Protein 4M5R (pdb70)

Sequence (201 aa):
GPLGSMEDFVRQCCFNPMIVELAEKAMKEYGEDPKIEETNKFAAICTHLEVCFMYSDFHFIDERGESIIVESGDPNALLKHRFEIIEGRDRIMAWTVVNSICNTTGVEKPKFLPDLYDYKENRFIEIGVTRREVHIYYLEKANKIKSEKTHIHIFSFTGEEMMATKADYTLDEESRARIKTRLFFTIRQEMASRSLWDSFRQSER

Radius of gyration: 17.19 Å; Cα contacts (8 Å, |Δi|>4): 288; chains: 1; bounding box: 44×42×41 Å

Solvent-accessible surface area: 10788 Å² total; per-residue (Å²): 97,119,146,33,52,10,42,69,0,0,110,116,40,8,88,106,102,11,4,89,41,0,46,104,38,2,152,57,146,70,63,70,20,130,137,68,40,33,68,0,0,24,44,0,0,39,4,30,1,0,44,35,0,14,62,68,5,13,19,13,106,182,50,103,36,54,84,29,105,73,82,118,43,74,106,134,25,104,122,8,12,52,42,2,35,26,108,76,108,121,94,0,75,75,33,0,54,58,10,8,113,110,64,57,15,116,100,11,135,86,56,5,8,0,1,0,55,97,59,92,35,4,0,13,0,0,19,0,36,74,96,8,83,87,39,33,81,85,30,26,123,114,13,128,24,148,107,14,8,6,0,0,0,4,8,98,33,91,26,61,3,24,187,81,47,57,20,12,55,116,116,1,17,37,52,1,48,88,42,1,117,58,1,70,83,54,0,46,76,50,52,24,14,94,66,0,98,114,36,19,201

Secondary structure (DSSP, 8-state):
-----HHHHHHHHS-HHHHHHHHHHHHHTT--TTTSHHHHHHHHHHHHHHHHHHTTEEE-TTS-EEE--SS---TT-EESEEE-TTS-HHHHHHHHHHHHHHH-PPPPSS--SEEETTTTEEEEEEEESS-HHHHHHHHHHHH--SSSEEEEEETTS-EEEGGG---S-HHHHHHHHHHHHHHHHHHHHTT-HHHHHHH--

Foldseek 3Di:
DAADDLVVLCVVLADVLLLVLLCVVQVLVPHHCNVPVLVSVQSSLQVVLLCLLQPQWWQDPVRHIDGHNDPDDDPRTHRQKDFLPSDRPVVSVVVQVVLCVVVVPHGWPDRAGMAGNNVGATEHEAEALDDAVVVVVVVCVVGVSVRYKYWYAYLQGDIDIPPSCRPDDPVSSVVSNVSSVVSLVVCVVNVNNVVSSVPVD

Structure (mmCIF, N/CA/C/O backbone):
data_4M5R
#
_entry.id   4M5R
#
_cell.length_a   87.246
_cell.length_b   102.978
_cell.length_c   66.226
_cell.angle_alpha   90.00
_cell.angle_beta   90.00
_cell.angle_gamma   90.00
#
_symmetry.space_group_name_H-M   'C 2 2 21'
#
loop_
_entity.id
_entity.type
_entity.pdbx_description
1 polymer 'Polymerase PA'
2 non-polymer 'MANGANESE (II) ION'
3 non-polymer 4-(1H-IMIDAZOL-1-YL)PHENOL
4 non-polymer 'SULFATE ION'
5 non-polymer 1,2-ETHANEDIOL
6 water water
#
loop_
_atom_site.group_PDB
_atom_site.id
_atom_site.type_symbol
_atom_site.label_atom_id
_atom_site.label_alt_id
_atom_site.label_comp_id
_atom_site.label_asym_id
_atom_site.label_entity_id
_atom_site.label_seq_id
_atom_site.pdbx_PDB_ins_code
_atom_site.Cartn_x
_atom_site.Cartn_y
_atom_site.Cartn_z
_atom_site.occupancy
_atom_site.B_iso_or_equiv
_atom_site.auth_seq_id
_atom_site.auth_comp_id
_atom_site.auth_asym_id
_atom_site.auth_atom_id
_atom_site.pdbx_PDB_model_num
ATOM 1 N N . GLY A 1 33 ? 37.144 36.308 -14.952 1.00 51.67 -4 GLY A N 1
ATOM 2 C CA . GLY A 1 33 ? 37.608 34.989 -15.478 1.00 45.57 -4 GLY A CA 1
ATOM 3 C C . GLY A 1 33 ? 36.893 34.604 -16.757 1.00 37.37 -4 GLY A C 1
ATOM 4 O O . GLY A 1 33 ? 35.999 35.316 -17.205 1.00 40.04 -4 GLY A O 1
ATOM 7 N N . PRO A 1 34 ? 37.279 33.467 -17.351 1.00 27.69 -3 PRO A N 1
ATOM 8 C CA . PRO A 1 34 ? 36.640 32.990 -18.585 1.00 26.86 -3 PRO A CA 1
ATOM 9 C C . PRO A 1 34 ? 35.209 32.579 -18.318 1.00 23.06 -3 PRO A C 1
ATOM 10 O O . PRO A 1 34 ? 34.937 31.995 -17.253 1.00 22.86 -3 PRO A O 1
ATOM 21 N N . LEU A 1 35 ? 34.305 32.872 -19.249 1.00 19.68 -2 LEU A N 1
ATOM 22 C CA . LEU A 1 35 ? 32.935 32.401 -19.130 1.00 18.19 -2 LEU A CA 1
ATOM 23 C C . LEU A 1 35 ? 32.828 30.936 -19.571 1.00 19.15 -2 LEU A C 1
ATOM 24 O O . LEU A 1 35 ? 33.130 30.591 -20.715 1.00 20.60 -2 LEU A O 1
ATOM 40 N N . GLY A 1 36 ? 32.440 30.054 -18.651 1.00 20.53 -1 GLY A N 1
ATOM 41 C CA . GLY A 1 36 ? 32.201 28.667 -19.018 1.00 18.60 -1 GLY A CA 1
ATOM 42 C C . GLY A 1 36 ? 30.836 28.438 -19.645 1.00 19.31 -1 GLY A C 1
ATOM 43 O O . GLY A 1 36 ? 29.998 29.350 -19.729 1.00 18.97 -1 GLY A O 1
ATOM 47 N N . SER A 1 37 ? 30.587 27.218 -20.098 1.00 20.28 0 SER A N 1
ATOM 48 C CA . SER A 1 37 ? 29.238 26.879 -20.538 1.00 18.12 0 SER A CA 1
ATOM 49 C C . SER A 1 37 ? 28.498 26.165 -19.424 1.00 16.85 0 SER A C 1
ATOM 50 O O . SER A 1 37 ? 29.077 25.398 -18.648 1.00 17.03 0 SER A O 1
ATOM 58 N N . MET A 1 38 ? 27.208 26.419 -19.343 1.00 15.28 1 MET A N 1
ATOM 59 C CA . MET A 1 38 ? 26.377 25.729 -18.370 1.00 15.73 1 MET A CA 1
ATOM 60 C C . MET A 1 38 ? 26.311 24.226 -18.647 1.00 15.51 1 MET A C 1
ATOM 61 O O . MET A 1 38 ? 26.273 23.429 -17.723 1.00 16.74 1 MET A O 1
ATOM 75 N N . GLU A 1 39 ? 26.321 23.830 -19.914 1.00 17.42 2 GLU A N 1
ATOM 76 C CA . GLU A 1 39 ? 26.409 22.425 -20.273 1.00 18.33 2 GLU A CA 1
ATOM 77 C C . GLU A 1 39 ? 27.600 21.728 -19.613 1.00 17.49 2 GLU A C 1
ATOM 78 O O . GLU A 1 39 ? 27.440 20.677 -19.015 1.00 18.06 2 GLU A O 1
ATOM 90 N N . ASP A 1 40 ? 28.797 22.308 -19.728 1.00 17.61 3 ASP A N 1
ATOM 91 C CA . ASP A 1 40 ? 29.983 21.755 -19.065 1.00 18.83 3 ASP A CA 1
ATOM 92 C C . ASP A 1 40 ? 29.796 21.687 -17.555 1.00 17.14 3 ASP A C 1
ATOM 93 O O . ASP A 1 40 ? 30.147 20.695 -16.934 1.00 18.97 3 ASP A O 1
ATOM 102 N N . PHE A 1 41 ? 29.257 22.748 -16.974 1.00 17.18 4 PHE A N 1
ATOM 103 C CA . PHE A 1 41 ? 29.028 22.755 -15.538 1.00 18.15 4 PHE A CA 1
ATOM 104 C C . PHE A 1 41 ? 28.131 21.588 -15.112 1.00 18.10 4 PHE A C 1
ATOM 105 O O . PHE A 1 41 ? 28.426 20.866 -14.156 1.00 17.28 4 PHE A O 1
ATOM 122 N N . VAL A 1 42 ? 27.008 21.428 -15.789 1.00 16.23 5 VAL A N 1
ATOM 123 C CA . VAL A 1 42 ? 26.052 20.394 -15.423 1.00 17.06 5 VAL A CA 1
ATOM 124 C C . VAL A 1 42 ? 26.675 19.011 -15.560 1.00 18.77 5 VAL A C 1
ATOM 125 O O . VAL A 1 42 ? 26.546 18.169 -14.672 1.00 18.23 5 VAL A O 1
ATOM 138 N N . ARG A 1 43 ? 27.378 18.765 -16.658 1.00 18.76 6 ARG A N 1
ATOM 139 C CA . ARG A 1 43 ? 27.987 17.455 -16.844 1.00 21.34 6 ARG A CA 1
ATOM 140 C C . ARG A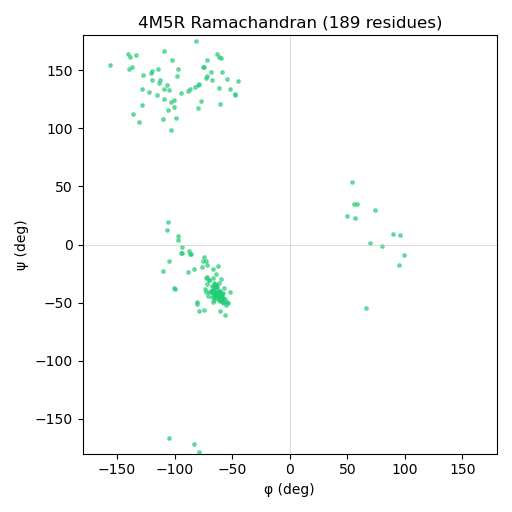 1 43 ? 29.097 17.168 -15.849 1.00 23.98 6 ARG A C 1
ATOM 141 O O . ARG A 1 43 ? 29.347 16.025 -15.506 1.00 24.08 6 ARG A O 1
ATOM 162 N N . GLN A 1 44 ? 29.774 18.205 -15.386 1.00 21.90 7 GLN A N 1
ATOM 163 C CA . GLN A 1 44 ? 30.886 18.007 -14.471 1.00 20.42 7 GLN A CA 1
ATOM 164 C C . GLN A 1 44 ? 30.486 17.969 -12.998 1.00 24.04 7 GLN A C 1
ATOM 165 O O . GLN A 1 44 ? 31.178 17.347 -12.213 1.00 27.86 7 GLN A O 1
ATOM 179 N N A CYS A 1 45 ? 29.402 18.624 -12.599 0.56 22.41 8 CYS A N 1
ATOM 180 N N B CYS A 1 45 ? 29.340 18.562 -12.659 0.44 20.39 8 CYS A N 1
ATOM 181 C CA A CYS A 1 45 ? 29.073 18.642 -11.164 0.56 24.08 8 CYS A CA 1
ATOM 182 C CA B C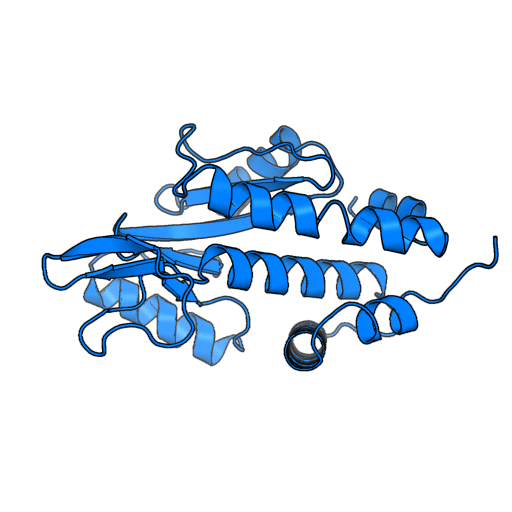YS A 1 45 ? 28.970 18.793 -11.258 0.44 20.73 8 CYS A CA 1
ATOM 183 C C A CYS A 1 45 ? 27.847 17.804 -10.781 0.56 21.84 8 CYS A C 1
ATOM 184 C C B CYS A 1 45 ? 27.797 17.900 -10.802 0.44 20.90 8 CYS A C 1
ATOM 185 O O A CYS A 1 45 ? 27.611 17.600 -9.595 0.56 25.41 8 CYS A O 1
ATOM 186 O O B CYS A 1 45 ? 27.562 17.756 -9.611 0.44 23.15 8 CYS A O 1
ATOM 201 N N . PHE A 1 46 ? 27.100 17.273 -11.745 1.00 19.12 9 PHE A N 1
ATOM 202 C CA . PHE A 1 46 ? 26.014 16.342 -11.428 1.00 18.07 9 PHE A CA 1
ATOM 203 C C . PHE A 1 46 ? 26.269 14.914 -11.922 1.00 19.48 9 PHE A C 1
ATOM 204 O O . PHE A 1 46 ? 26.844 14.702 -12.983 1.00 20.23 9 PHE A O 1
ATOM 221 N N . ASN A 1 47 ? 25.827 13.940 -11.127 1.00 21.83 10 ASN A N 1
ATOM 222 C CA . ASN A 1 47 ? 25.912 12.536 -11.492 1.00 24.93 10 ASN A CA 1
ATOM 223 C C . ASN A 1 47 ? 25.247 12.295 -12.850 1.00 22.39 10 ASN A C 1
ATOM 224 O O . ASN A 1 47 ? 24.240 12.924 -13.159 1.00 21.60 10 ASN A O 1
ATOM 235 N N . PRO A 1 48 ? 25.814 11.409 -13.683 1.00 20.90 11 PRO A N 1
ATOM 236 C CA . PRO A 1 48 ? 25.176 11.222 -14.993 1.00 21.39 11 PRO A CA 1
ATOM 237 C C . PRO A 1 48 ? 23.717 10.743 -14.927 1.00 22.73 11 PRO A C 1
ATOM 238 O O . PRO A 1 48 ? 22.950 11.085 -15.826 1.00 23.17 11 PRO A O 1
ATOM 249 N N . MET A 1 49 ? 23.336 9.990 -13.893 1.00 21.82 12 MET A N 1
ATOM 250 C CA . MET A 1 49 ? 21.946 9.577 -13.719 1.00 21.10 12 MET A CA 1
ATOM 251 C C . MET A 1 49 ? 21.036 10.789 -13.579 1.00 18.65 12 MET A C 1
ATOM 252 O O . MET A 1 49 ? 19.952 10.823 -14.176 1.00 19.44 12 MET A O 1
ATOM 266 N N . ILE A 1 50 ? 21.467 11.759 -12.773 1.00 18.65 13 ILE A N 1
ATOM 267 C CA . ILE A 1 50 ? 20.681 12.965 -12.558 1.00 16.81 13 ILE A CA 1
ATOM 268 C C . ILE A 1 50 ? 20.568 13.757 -13.857 1.00 16.79 13 ILE A C 1
ATOM 269 O O . ILE A 1 50 ? 19.481 14.221 -14.213 1.00 15.70 13 ILE A O 1
ATOM 285 N N . VAL A 1 51 ? 21.676 13.901 -14.571 1.00 18.10 14 VAL A N 1
ATOM 286 C CA . VAL A 1 51 ? 21.669 14.667 -15.819 1.00 16.07 14 VAL A CA 1
ATOM 287 C C . VAL A 1 51 ? 20.720 14.014 -16.822 1.00 18.92 14 VAL A C 1
ATOM 288 O O . VAL A 1 51 ? 19.931 14.706 -17.481 1.00 15.49 14 VAL A O 1
ATOM 301 N N . GLU A 1 52 ? 20.777 12.697 -16.931 1.00 20.78 15 GLU A N 1
ATOM 302 C CA . GLU A 1 52 ? 19.899 11.980 -17.852 1.00 20.26 15 GLU A CA 1
ATOM 303 C C . GLU A 1 52 ? 18.427 12.161 -17.486 1.00 19.91 15 GLU A C 1
ATOM 304 O O . GLU A 1 52 ? 17.595 12.396 -18.367 1.00 19.25 15 GLU A O 1
ATOM 316 N N . LEU A 1 53 ? 18.104 12.085 -16.194 1.00 18.26 16 LEU A N 1
ATOM 317 C CA . LEU A 1 53 ? 16.726 12.297 -15.759 1.00 17.24 16 LEU A CA 1
ATOM 318 C C . LEU A 1 53 ? 16.241 13.716 -16.086 1.00 18.23 16 LEU A C 1
ATOM 319 O O . LEU A 1 53 ? 15.097 13.912 -16.487 1.00 17.61 16 LEU A O 1
ATOM 335 N N . ALA A 1 54 ? 17.094 14.713 -15.878 1.00 16.38 17 ALA A N 1
ATOM 336 C CA . ALA A 1 54 ? 16.729 16.087 -16.191 1.00 14.08 17 ALA A CA 1
ATOM 337 C C . ALA A 1 54 ? 16.494 16.287 -17.691 1.00 16.71 17 ALA A C 1
ATOM 338 O O . ALA A 1 54 ? 15.578 16.992 -18.079 1.00 16.69 17 ALA A O 1
ATOM 345 N N . GLU A 1 55 ? 17.331 15.688 -18.527 1.00 16.68 18 GLU A N 1
ATOM 346 C CA . GLU A 1 55 ? 17.127 15.763 -19.974 1.00 17.04 18 GLU A CA 1
ATOM 347 C C . GLU A 1 55 ? 15.768 15.164 -20.336 1.00 19.67 18 GLU A C 1
ATOM 348 O O . GLU A 1 55 ? 15.027 15.694 -21.159 1.00 18.55 18 GLU A O 1
ATOM 360 N N . LYS A 1 56 ? 15.431 14.050 -19.715 1.00 16.78 19 LYS A N 1
ATOM 361 C CA . LYS A 1 56 ? 14.154 13.407 -19.984 1.00 20.34 19 LYS A CA 1
ATOM 362 C C . LYS A 1 56 ? 12.981 14.270 -19.556 1.00 18.52 19 LYS A C 1
ATOM 363 O O . LYS A 1 56 ? 11.974 14.339 -20.253 1.00 20.41 19 LYS A O 1
ATOM 382 N N . ALA A 1 57 ? 13.100 14.928 -18.402 1.00 17.84 20 ALA A N 1
ATOM 383 C CA . ALA A 1 57 ? 12.053 15.826 -17.938 1.00 18.55 20 ALA A CA 1
ATOM 384 C C . ALA A 1 57 ? 11.813 16.953 -18.935 1.00 18.70 20 ALA A C 1
ATOM 385 O O . ALA A 1 57 ? 10.678 17.298 -19.248 1.00 19.80 20 ALA A O 1
ATOM 392 N N . MET A 1 58 ? 12.889 17.553 -19.405 1.00 17.50 21 MET A N 1
ATOM 393 C CA . MET A 1 58 ? 12.773 18.635 -20.386 1.00 19.58 21 MET A CA 1
ATOM 394 C C . MET A 1 58 ? 12.179 18.146 -21.703 1.00 19.50 21 MET A C 1
ATOM 395 O O . MET A 1 58 ? 11.302 18.804 -22.244 1.00 21.25 21 MET A O 1
ATOM 409 N N . LYS A 1 59 ? 12.623 16.993 -22.193 1.00 20.04 22 LYS A N 1
ATOM 410 C CA . LYS A 1 59 ? 12.057 16.423 -23.415 1.00 23.30 22 LYS A CA 1
ATOM 411 C C . LYS A 1 59 ? 10.553 16.193 -23.275 1.00 22.33 22 LYS A C 1
ATOM 412 O O . LYS A 1 59 ? 9.767 16.476 -24.190 1.00 22.87 22 LYS A O 1
ATOM 431 N N . GLU A 1 60 ? 10.148 15.700 -22.109 1.00 22.52 23 GLU A N 1
ATOM 432 C CA . GLU A 1 60 ? 8.756 15.347 -21.868 1.00 24.34 23 GLU A CA 1
ATOM 433 C C . GLU A 1 60 ? 7.848 16.576 -22.001 1.00 22.62 23 GLU A C 1
ATOM 434 O O . GLU A 1 60 ? 6.711 16.477 -22.480 1.00 27.52 23 GLU A O 1
ATOM 446 N N . TYR A 1 61 ? 8.379 17.739 -21.621 1.00 23.26 24 TYR A N 1
ATOM 447 C CA . TYR A 1 61 ? 7.640 19.003 -21.714 1.00 27.65 24 TYR A CA 1
ATOM 448 C C . TYR A 1 61 ? 8.112 19.905 -22.855 1.00 29.98 24 TYR A C 1
ATOM 449 O O . TYR A 1 61 ? 7.821 21.099 -22.873 1.00 32.49 24 TYR A O 1
ATOM 467 N N . GLY A 1 62 ? 8.807 19.322 -23.824 1.00 27.43 25 GLY A N 1
ATOM 468 C CA . GLY A 1 62 ? 9.081 20.003 -25.083 1.00 27.32 25 GLY A CA 1
ATOM 469 C C . GLY A 1 62 ? 10.126 21.102 -25.022 1.00 28.63 25 GLY A C 1
ATOM 470 O O . GLY A 1 62 ? 10.081 22.064 -25.808 1.00 29.49 25 GLY A O 1
ATOM 474 N N . GLU A 1 63 ? 11.080 20.968 -24.112 1.00 24.47 26 GLU A N 1
ATOM 475 C CA . GLU A 1 63 ? 12.154 21.952 -23.996 1.00 24.16 26 GLU A CA 1
ATOM 476 C C . GLU A 1 63 ? 13.513 21.330 -24.229 1.00 24.19 26 GLU A C 1
ATOM 477 O O . GLU A 1 63 ? 13.715 20.159 -23.955 1.00 25.14 26 GLU A O 1
ATOM 489 N N . ASP A 1 64 ? 14.444 22.121 -24.756 1.00 23.03 27 ASP A N 1
ATOM 490 C CA . ASP A 1 64 ? 15.755 21.593 -25.097 1.00 22.70 27 ASP A CA 1
ATOM 491 C C . ASP A 1 64 ? 16.773 22.005 -24.063 1.00 18.41 27 ASP A C 1
ATOM 492 O O . ASP A 1 64 ? 16.985 23.201 -23.838 1.00 18.30 27 ASP A O 1
ATOM 501 N N . PRO A 1 65 ? 17.437 21.017 -23.452 1.00 19.29 28 PRO A N 1
ATOM 502 C CA . PRO A 1 65 ? 18.440 21.352 -22.439 1.00 17.09 28 PRO A CA 1
ATOM 503 C C . PRO A 1 65 ? 19.610 22.170 -22.977 1.00 16.38 28 PRO A C 1
ATOM 504 O O . PRO A 1 65 ? 20.282 22.787 -22.161 1.00 17.65 28 PRO A O 1
ATOM 515 N N . LYS A 1 66 ? 19.844 22.189 -24.291 1.00 19.37 29 LYS A N 1
ATOM 516 C CA . LYS A 1 66 ? 20.952 22.965 -24.855 1.00 18.23 29 LYS A CA 1
ATOM 517 C C . LYS A 1 66 ? 20.592 24.417 -25.160 1.00 20.23 29 LYS A C 1
ATOM 518 O O . LYS A 1 66 ? 21.467 25.220 -25.471 1.00 22.11 29 LYS A O 1
ATOM 537 N N . ILE A 1 67 ? 19.319 24.749 -25.039 1.00 19.22 30 ILE A N 1
ATOM 538 C CA . ILE A 1 67 ? 18.827 26.111 -25.208 1.00 20.05 30 ILE A CA 1
ATOM 539 C C . ILE A 1 67 ? 18.373 26.710 -23.857 1.00 20.37 30 ILE A C 1
ATOM 540 O O . ILE A 1 67 ? 18.807 27.792 -23.478 1.00 20.92 30 ILE A O 1
ATOM 556 N N A GLU A 1 68 ? 17.528 25.982 -23.134 0.54 19.26 31 GLU A N 1
ATOM 557 N N B GLU A 1 68 ? 17.522 25.997 -23.131 0.46 19.44 31 GLU A N 1
ATOM 558 C CA A GLU A 1 68 ? 17.071 26.410 -21.817 0.54 20.06 31 GLU A CA 1
ATOM 559 C CA B GLU A 1 68 ? 17.076 26.460 -21.825 0.46 20.07 31 GLU A CA 1
ATOM 560 C C A GLU A 1 68 ? 18.027 25.896 -20.754 0.54 16.98 31 GLU A C 1
ATOM 561 C C B GLU A 1 68 ? 18.014 25.915 -20.755 0.46 17.04 31 GLU A C 1
ATOM 562 O O A GLU A 1 68 ? 17.672 25.052 -19.923 0.54 17.18 31 GLU A O 1
ATOM 563 O O B GLU A 1 68 ? 17.636 25.079 -19.928 0.46 17.11 31 GLU A O 1
ATOM 586 N N . THR A 1 69 ? 19.247 26.414 -20.781 1.00 16.56 32 THR A N 1
ATOM 587 C CA . THR A 1 69 ? 20.324 25.826 -20.013 1.00 16.69 32 THR A CA 1
ATOM 588 C C . THR A 1 69 ? 20.224 26.168 -18.536 1.00 15.88 32 THR A C 1
ATOM 589 O O . THR A 1 69 ? 20.619 25.357 -17.717 1.00 14.90 32 THR A O 1
ATOM 600 N N . ASN A 1 70 ? 19.701 27.339 -18.195 1.00 16.65 33 ASN A N 1
ATOM 601 C CA . ASN A 1 70 ? 19.505 27.645 -16.774 1.00 17.71 33 ASN A CA 1
ATOM 602 C C . ASN A 1 70 ? 18.421 26.738 -16.205 1.00 15.82 33 ASN A C 1
ATOM 603 O O . ASN A 1 70 ? 18.562 26.247 -15.051 1.00 17.10 33 ASN A O 1
ATOM 614 N N . LYS A 1 71 ? 17.347 26.496 -16.953 1.00 17.62 34 LYS A N 1
ATOM 615 C CA . LYS A 1 71 ? 16.302 25.581 -16.495 1.00 17.43 34 LYS A CA 1
ATOM 616 C C . LYS A 1 71 ? 16.855 24.191 -16.308 1.00 14.53 34 LYS A C 1
ATOM 617 O O . LYS A 1 71 ? 16.518 23.510 -15.326 1.00 15.06 34 LYS A O 1
ATOM 636 N N . PHE A 1 72 ? 17.709 23.764 -17.212 1.00 15.86 35 PHE A N 1
ATOM 637 C CA . PHE A 1 72 ? 18.380 22.477 -17.132 1.00 15.99 35 PHE A CA 1
ATOM 638 C C . PHE A 1 72 ? 19.123 22.333 -15.806 1.00 15.38 35 PHE A C 1
ATOM 639 O O . PHE A 1 72 ? 18.932 21.337 -15.087 1.00 14.09 35 PHE A O 1
ATOM 656 N N . ALA A 1 73 ? 19.948 23.321 -15.476 1.00 15.99 36 ALA A N 1
ATOM 657 C CA . ALA A 1 73 ? 20.707 23.282 -14.217 1.00 14.22 36 ALA A CA 1
ATOM 658 C C . ALA A 1 73 ? 19.777 23.315 -13.026 1.00 11.82 36 ALA A C 1
ATOM 659 O O . ALA A 1 73 ? 20.049 22.642 -12.015 1.00 13.51 36 ALA A O 1
ATOM 666 N N . ALA A 1 74 ? 18.673 24.057 -13.129 1.00 14.03 37 ALA A N 1
ATOM 667 C CA . ALA A 1 74 ? 17.710 24.107 -12.016 1.00 15.37 37 ALA A CA 1
ATOM 668 C C . ALA A 1 74 ? 17.024 22.762 -11.790 1.00 12.77 37 ALA A C 1
ATOM 669 O O . ALA A 1 74 ? 16.810 22.338 -10.657 1.00 14.59 37 ALA A O 1
ATOM 676 N N . ILE A 1 75 ? 16.689 22.064 -12.864 1.00 12.59 38 ILE A N 1
ATOM 677 C CA . ILE A 1 75 ? 16.083 20.751 -12.756 1.00 14.51 38 ILE A CA 1
ATOM 678 C C . ILE A 1 75 ? 17.062 19.741 -12.141 1.00 14.15 38 ILE A C 1
ATOM 679 O O . ILE A 1 75 ? 16.673 18.960 -11.267 1.00 13.42 38 ILE A O 1
ATOM 695 N N . CYS A 1 76 ? 18.315 19.758 -12.583 1.00 13.96 39 CYS A N 1
ATOM 696 C CA . CYS A 1 76 ? 19.349 18.916 -11.993 1.00 12.20 39 CYS A CA 1
ATOM 697 C C . CYS A 1 76 ? 19.452 19.181 -10.491 1.00 12.12 39 CYS A C 1
ATOM 698 O O . CYS A 1 76 ? 19.526 18.243 -9.696 1.00 13.37 39 CYS A O 1
ATOM 706 N N . THR A 1 77 ? 19.494 20.455 -10.133 1.00 14.47 40 THR A N 1
ATOM 707 C CA . THR A 1 77 ? 19.610 20.837 -8.726 1.00 14.97 40 THR A CA 1
ATOM 708 C C . THR A 1 77 ? 18.422 20.306 -7.917 1.00 14.23 40 THR A C 1
ATOM 709 O O . THR A 1 77 ? 18.589 19.761 -6.812 1.00 13.69 40 THR A O 1
ATOM 720 N N . HIS A 1 78 ? 17.219 20.482 -8.437 1.00 12.24 41 HIS A N 1
ATOM 721 C CA . HIS A 1 78 ? 15.992 20.044 -7.767 1.00 14.00 41 HIS A CA 1
ATOM 722 C C . HIS A 1 78 ? 15.962 18.526 -7.598 1.00 14.41 41 HIS A C 1
ATOM 723 O O . HIS A 1 78 ? 15.625 18.014 -6.521 1.00 13.53 41 HIS A O 1
ATOM 737 N N . LEU A 1 79 ? 16.341 17.798 -8.640 1.00 13.54 42 LEU A N 1
ATOM 738 C CA . LEU A 1 79 ? 16.453 16.345 -8.550 1.00 14.63 42 LEU A CA 1
ATOM 739 C C . LEU A 1 79 ? 17.416 15.957 -7.446 1.00 14.01 42 LEU A C 1
ATOM 740 O O . LEU A 1 79 ? 17.119 15.105 -6.606 1.00 14.48 42 LEU A O 1
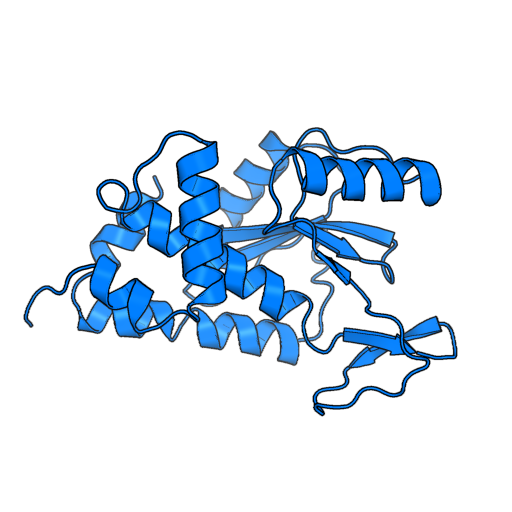ATOM 756 N N . GLU A 1 80 ? 18.586 16.568 -7.445 1.00 15.36 43 GLU A N 1
ATOM 757 C CA . GLU A 1 80 ? 19.572 16.207 -6.436 1.00 16.02 43 GLU A CA 1
ATOM 758 C C . GLU A 1 80 ? 19.076 16.491 -5.021 1.00 15.71 43 GLU A C 1
ATOM 759 O O . GLU A 1 80 ? 19.287 15.680 -4.104 1.00 15.20 43 GLU A O 1
ATOM 771 N N . VAL A 1 81 ? 18.409 17.616 -4.828 1.00 13.91 44 VAL A N 1
ATOM 772 C CA . VAL A 1 81 ? 17.926 17.953 -3.482 1.00 13.89 44 VAL A CA 1
ATOM 773 C C . VAL A 1 81 ? 16.873 16.945 -3.061 1.00 14.32 44 VAL A C 1
ATOM 774 O O . VAL A 1 81 ? 16.871 16.503 -1.910 1.00 14.49 44 VAL A O 1
ATOM 787 N N . CYS A 1 82 ? 15.982 16.555 -3.963 1.00 14.10 45 CYS A N 1
ATOM 788 C CA . CYS A 1 82 ? 14.974 15.565 -3.615 1.00 15.28 45 CYS A CA 1
ATOM 789 C C . CYS A 1 82 ? 15.608 14.223 -3.217 1.00 14.90 45 CYS A C 1
ATOM 790 O O . CYS A 1 82 ? 15.173 13.574 -2.266 1.00 13.71 45 CYS A O 1
ATOM 798 N N . PHE A 1 83 ? 16.620 13.780 -3.961 1.00 14.33 46 PHE A N 1
ATOM 799 C CA . PHE A 1 83 ? 17.333 12.557 -3.587 1.00 16.51 46 PHE A CA 1
ATOM 800 C C . PHE A 1 83 ? 18.064 12.731 -2.250 1.00 15.87 46 PHE A C 1
ATOM 801 O O . PHE A 1 83 ? 18.038 11.830 -1.423 1.00 18.48 46 PHE A O 1
ATOM 818 N N . MET A 1 84 ? 18.696 13.874 -2.027 1.00 15.12 47 MET A N 1
ATOM 819 C CA . MET A 1 84 ? 19.400 14.109 -0.755 1.00 15.19 47 MET A CA 1
ATOM 820 C C . MET A 1 84 ? 18.462 14.167 0.437 1.00 17.47 47 MET A C 1
ATOM 821 O O . MET A 1 84 ? 18.818 13.748 1.551 1.00 17.28 47 MET A O 1
ATOM 835 N N . TYR A 1 85 ? 17.264 14.665 0.202 1.00 16.21 48 TYR A N 1
ATOM 836 C CA . TYR A 1 85 ? 16.249 14.768 1.241 1.00 14.21 48 TYR A CA 1
ATOM 837 C C . TYR A 1 85 ? 15.812 13.375 1.714 1.00 13.85 48 TYR A C 1
ATOM 838 O O . TYR A 1 85 ? 15.597 13.154 2.917 1.00 17.23 48 TYR A O 1
ATOM 856 N N . SER A 1 86 ? 15.745 12.415 0.781 1.00 16.02 49 SER A N 1
ATOM 857 C CA . SER A 1 86 ? 15.307 11.058 1.135 1.00 18.79 49 SER A CA 1
ATOM 858 C C . SER A 1 86 ? 16.446 10.134 1.588 1.00 20.54 49 SER A C 1
ATOM 859 O O . SER A 1 86 ? 16.210 9.186 2.336 1.00 22.30 49 SER A O 1
ATOM 867 N N . ASP A 1 87 ? 17.671 10.429 1.169 1.00 20.40 50 ASP A N 1
ATOM 868 C CA . ASP A 1 87 ? 18.837 9.612 1.503 1.00 21.99 50 ASP A CA 1
ATOM 869 C C . ASP A 1 87 ? 18.964 9.346 2.999 1.00 19.24 50 ASP A C 1
ATOM 870 O O . ASP A 1 87 ? 18.872 10.269 3.780 1.00 19.98 50 ASP A O 1
ATOM 879 N N . PHE A 1 88 ? 19.229 8.092 3.347 1.00 24.98 51 PHE A N 1
ATOM 880 C CA . PHE A 1 88 ? 19.665 7.683 4.686 1.00 25.87 51 PHE A CA 1
ATOM 881 C C . PHE A 1 88 ? 18.522 7.573 5.673 1.00 23.05 51 PHE A C 1
ATOM 882 O O . PHE A 1 88 ? 18.748 7.215 6.823 1.00 24.84 51 PHE A O 1
ATOM 899 N N . HIS A 1 89 ? 17.300 7.876 5.232 1.00 19.09 52 HIS A N 1
ATOM 900 C CA . HIS A 1 89 ? 16.148 7.860 6.126 1.00 20.60 52 HIS A CA 1
ATOM 901 C C . HIS A 1 89 ? 15.325 6.590 5.983 1.00 21.50 52 HIS A C 1
ATOM 902 O O . HIS A 1 89 ? 14.896 6.218 4.899 1.00 21.49 52 HIS A O 1
ATOM 917 N N . PHE A 1 90 ? 15.139 5.913 7.111 1.00 21.28 53 PHE A N 1
ATOM 918 C CA . PHE A 1 90 ? 14.446 4.637 7.152 1.00 21.94 53 PHE A CA 1
ATOM 919 C C . PHE A 1 90 ? 13.448 4.628 8.278 1.00 23.51 53 PHE A C 1
ATOM 920 O O . PHE A 1 90 ? 13.513 5.446 9.190 1.00 24.55 53 PHE A O 1
ATOM 937 N N . ILE A 1 91 ? 12.529 3.683 8.197 1.00 24.77 54 ILE A N 1
ATOM 938 C CA . ILE A 1 91 ? 11.661 3.357 9.291 1.00 31.16 54 ILE A CA 1
ATOM 939 C C . ILE A 1 91 ? 12.101 1.992 9.808 1.00 34.34 54 ILE A C 1
ATOM 940 O O . ILE A 1 91 ? 12.206 1.037 9.031 1.00 32.53 54 ILE A O 1
ATOM 956 N N . ASP A 1 92 ? 12.388 1.914 11.105 1.00 33.70 55 ASP A N 1
ATOM 957 C CA . ASP A 1 92 ? 13.001 0.705 11.694 1.00 33.10 55 ASP A CA 1
ATOM 958 C C . ASP A 1 92 ? 11.975 -0.381 12.038 1.00 35.01 55 ASP A C 1
ATOM 959 O O . ASP A 1 92 ? 10.797 -0.284 11.680 1.00 34.98 55 ASP A O 1
ATOM 968 N N . GLU A 1 93 ? 12.449 -1.421 12.727 1.00 39.07 56 GLU A N 1
ATOM 969 C CA . GLU A 1 93 ? 11.643 -2.604 13.023 1.00 40.48 56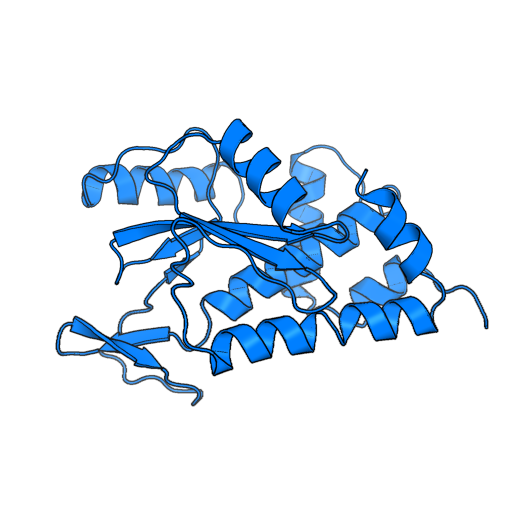 GLU A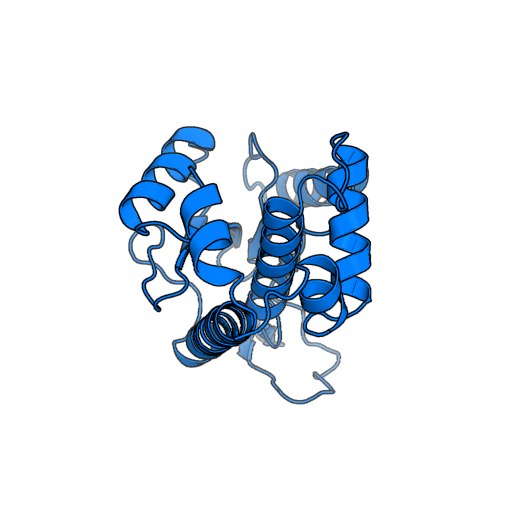 CA 1
ATOM 970 C C . GLU A 1 93 ? 10.487 -2.306 13.973 1.00 44.03 56 GLU A C 1
ATOM 971 O O . GLU A 1 93 ? 9.506 -3.056 14.013 1.00 44.96 56 GLU A O 1
ATOM 983 N N . ARG A 1 94 ? 10.603 -1.215 14.727 1.00 48.97 57 ARG A N 1
ATOM 984 C CA . ARG A 1 94 ? 9.563 -0.804 15.670 1.00 55.26 57 ARG A CA 1
ATOM 985 C C . ARG A 1 94 ? 8.576 0.190 15.056 1.00 60.17 57 ARG A C 1
ATOM 986 O O . ARG A 1 94 ? 7.567 0.533 15.676 1.00 57.94 57 ARG A O 1
ATOM 1007 N N . GLY A 1 95 ? 8.874 0.658 13.842 1.00 56.21 58 GLY A N 1
ATOM 1008 C CA . GLY A 1 95 ? 8.022 1.617 13.166 1.00 53.95 58 GLY A CA 1
ATOM 1009 C C . GLY A 1 95 ? 8.467 3.060 13.341 1.00 58.36 58 GLY A C 1
ATOM 1010 O O . GLY A 1 95 ? 7.757 3.980 12.938 1.00 57.76 58 GLY A O 1
ATOM 1014 N N . GLU A 1 96 ? 9.646 3.257 13.927 1.00 56.26 59 GLU A N 1
ATOM 1015 C CA . GLU A 1 96 ? 10.163 4.594 14.202 1.00 59.02 59 GLU A CA 1
ATOM 1016 C C . GLU A 1 96 ? 11.136 5.042 13.106 1.00 44.08 59 GLU A C 1
ATOM 1017 O O . GLU A 1 96 ? 11.806 4.228 12.481 1.00 36.47 59 GLU A O 1
ATOM 1029 N N . SER A 1 97 ? 11.219 6.343 12.874 1.00 33.23 60 SER A N 1
ATOM 1030 C CA . SER A 1 97 ? 12.127 6.847 11.852 1.00 36.93 60 SER A CA 1
ATOM 1031 C C . SER A 1 97 ? 13.545 6.887 12.401 1.00 39.91 60 SER A C 1
ATOM 1032 O O . SER A 1 97 ? 13.762 7.289 13.546 1.00 41.31 60 SER A O 1
ATOM 1040 N N . ILE A 1 98 ? 14.496 6.457 11.576 1.00 29.55 61 ILE A N 1
ATOM 1041 C CA . ILE A 1 98 ? 15.912 6.466 11.915 1.00 30.10 61 ILE A CA 1
ATOM 1042 C C . ILE A 1 98 ? 16.798 6.879 10.737 1.00 30.26 61 ILE A C 1
ATOM 1043 O O . ILE A 1 98 ? 16.376 6.865 9.575 1.00 27.59 61 ILE A O 1
ATOM 1059 N N . ILE A 1 99 ? 18.039 7.226 11.056 1.00 30.34 62 ILE A N 1
ATOM 1060 C CA . ILE A 1 99 ? 19.018 7.646 10.059 1.00 30.07 62 ILE A CA 1
ATOM 1061 C C . ILE A 1 99 ? 20.133 6.608 10.058 1.00 31.62 62 ILE A C 1
ATOM 1062 O O . ILE A 1 99 ? 20.665 6.244 11.111 1.00 35.34 62 ILE A O 1
ATOM 1078 N N . VAL A 1 100 ? 20.444 6.114 8.866 1.00 31.65 63 VAL A N 1
ATOM 1079 C CA . VAL A 1 100 ? 21.502 5.139 8.658 1.00 38.60 63 VAL A CA 1
ATOM 1080 C C . VAL A 1 100 ? 22.373 5.630 7.522 1.00 45.45 63 VAL A C 1
ATOM 1081 O O . VAL A 1 100 ? 21.971 5.572 6.366 1.00 40.97 63 VAL A O 1
ATOM 1094 N N . GLU A 1 101 ? 23.561 6.119 7.849 1.00 58.04 64 GLU A N 1
ATOM 1095 C CA . GLU A 1 101 ? 24.423 6.725 6.843 1.00 73.23 64 GLU A CA 1
ATOM 1096 C C . GLU A 1 101 ? 25.415 5.712 6.274 1.00 79.24 64 GLU A C 1
ATOM 1097 O O . GLU A 1 101 ? 26.119 6.004 5.307 1.00 82.15 64 GLU A O 1
ATOM 1109 N N . SER A 1 102 ? 25.461 4.520 6.864 1.00 81.21 65 SER A N 1
ATOM 1110 C CA . SER A 1 102 ? 26.291 3.447 6.332 1.00 87.76 65 SER A CA 1
ATOM 1111 C C . SER A 1 102 ? 25.668 2.910 5.047 1.00 94.66 65 SER A C 1
ATOM 1112 O O . SER A 1 102 ? 24.472 3.083 4.810 1.00 98.12 65 SER A O 1
ATOM 1120 N N . GLY A 1 103 ? 26.483 2.257 4.226 1.00 96.23 66 GLY A N 1
ATOM 1121 C CA . GLY A 1 103 ? 26.033 1.758 2.939 1.00 97.27 66 GLY A CA 1
ATOM 1122 C C . GLY A 1 103 ? 25.014 0.637 3.032 1.00 98.18 66 GLY A C 1
ATOM 1123 O O . GLY A 1 103 ? 24.110 0.551 2.200 1.00 100.74 66 GLY A O 1
ATOM 1127 N N . ASP A 1 104 ? 25.157 -0.224 4.037 1.00 95.78 67 ASP A N 1
ATOM 1128 C CA . ASP A 1 104 ? 24.263 -1.367 4.200 1.00 94.87 67 ASP A CA 1
ATOM 1129 C C . ASP A 1 104 ? 23.237 -1.142 5.306 1.00 87.79 67 ASP A C 1
ATOM 1130 O O . ASP A 1 104 ? 23.540 -1.326 6.487 1.00 83.57 67 ASP A O 1
ATOM 1139 N N . PRO A 1 105 ? 22.013 -0.742 4.930 1.00 79.65 68 PRO A N 1
ATOM 1140 C CA . PRO A 1 105 ? 20.964 -0.762 5.946 1.00 71.76 68 PRO A CA 1
ATOM 1141 C C . PRO A 1 105 ? 20.560 -2.196 6.250 1.00 68.31 68 PRO A C 1
ATOM 1142 O O . PRO A 1 105 ? 20.567 -3.030 5.347 1.00 71.38 68 PRO A O 1
ATOM 1153 N N . ASN A 1 106 ? 20.252 -2.472 7.512 1.00 58.16 69 ASN A N 1
ATOM 1154 C CA . ASN A 1 106 ? 19.615 -3.715 7.917 1.00 58.53 69 ASN A CA 1
ATOM 1155 C C . ASN A 1 106 ? 18.453 -4.050 6.962 1.00 48.66 69 ASN A C 1
ATOM 1156 O O . ASN A 1 106 ? 17.733 -3.156 6.519 1.00 42.27 69 ASN A O 1
ATOM 1167 N N . ALA A 1 107 ? 18.276 -5.325 6.625 1.00 41.14 70 ALA A N 1
ATOM 1168 C CA . ALA A 1 107 ? 17.331 -5.692 5.565 1.00 38.75 70 ALA A CA 1
ATOM 1169 C C . ALA A 1 107 ? 15.863 -5.549 5.973 1.00 33.19 70 ALA A C 1
ATOM 1170 O O . ALA A 1 107 ? 14.972 -5.571 5.125 1.00 35.85 70 ALA A O 1
ATOM 1177 N N . LEU A 1 108 ? 15.602 -5.400 7.264 1.00 29.66 71 LEU A N 1
ATOM 1178 C CA . LEU A 1 108 ? 14.231 -5.213 7.729 1.00 26.16 71 LEU A CA 1
ATOM 1179 C C . LEU A 1 108 ? 13.800 -3.750 7.692 1.00 25.27 71 LEU A C 1
ATOM 1180 O O . LEU A 1 108 ? 12.627 -3.433 7.897 1.00 25.03 71 LEU A O 1
ATOM 1196 N N . LEU A 1 109 ? 14.741 -2.853 7.421 1.00 27.48 72 LEU A N 1
ATOM 1197 C CA . LEU A 1 109 ? 14.411 -1.439 7.390 1.00 28.48 72 LEU A CA 1
ATOM 1198 C C . LEU A 1 109 ? 13.587 -1.117 6.152 1.00 28.95 72 LEU A C 1
ATOM 1199 O O . LEU A 1 109 ? 13.764 -1.723 5.081 1.00 28.36 72 LEU A O 1
ATOM 1215 N N . LYS A 1 110 ? 12.666 -0.178 6.314 1.00 26.63 73 LYS A N 1
ATOM 1216 C CA . LYS A 1 110 ? 11.851 0.329 5.216 1.00 26.52 73 LYS A CA 1
ATOM 1217 C C . LYS A 1 110 ? 12.331 1.735 4.856 1.00 21.86 73 LYS A C 1
ATOM 1218 O O . LYS A 1 110 ? 12.603 2.530 5.742 1.00 25.69 73 LYS A O 1
ATOM 1237 N N . HIS A 1 111 ? 12.442 2.050 3.568 1.00 23.85 74 HIS A N 1
ATOM 1238 C CA . HIS A 1 111 ? 12.754 3.415 3.179 1.00 23.44 74 HIS A CA 1
ATOM 1239 C C . HIS A 1 111 ? 11.645 4.327 3.671 1.00 22.38 74 HIS A C 1
ATOM 1240 O O . HIS A 1 111 ? 10.479 4.027 3.510 1.00 24.41 74 HIS A O 1
ATOM 1254 N N . ARG A 1 112 ? 12.018 5.452 4.269 1.00 19.71 75 ARG A N 1
ATOM 1255 C CA . ARG A 1 112 ? 11.037 6.372 4.819 1.00 19.73 75 ARG A CA 1
ATOM 1256 C C . ARG A 1 112 ? 10.258 7.121 3.751 1.00 16.43 75 ARG A C 1
ATOM 1257 O O . ARG A 1 112 ? 9.083 7.422 3.944 1.00 18.75 75 ARG A O 1
ATOM 1278 N N . PHE A 1 113 ? 10.909 7.429 2.630 1.00 17.54 76 PHE A N 1
ATOM 1279 C CA . PHE A 1 113 ? 10.281 8.234 1.587 1.00 17.32 76 PHE A CA 1
ATOM 1280 C C . PHE A 1 113 ? 10.044 7.444 0.307 1.00 21.12 76 PHE A C 1
ATOM 1281 O O . PHE A 1 113 ? 10.873 6.639 -0.124 1.00 22.67 76 PHE A O 1
ATOM 1298 N N . GLU A 1 114 ? 8.881 7.683 -0.279 1.00 19.95 77 GLU A N 1
ATOM 1299 C CA . GLU A 1 114 ? 8.631 7.342 -1.671 1.00 19.68 77 GLU A CA 1
ATOM 1300 C C . GLU A 1 114 ? 9.078 8.537 -2.502 1.00 19.83 77 GLU A C 1
ATOM 1301 O O . GLU A 1 114 ? 8.738 9.672 -2.183 1.00 20.88 77 GLU A O 1
ATOM 1313 N N . ILE A 1 115 ? 9.844 8.280 -3.550 1.00 17.78 78 ILE A N 1
ATOM 1314 C CA . ILE A 1 115 ? 10.304 9.341 -4.424 1.00 18.60 78 ILE A CA 1
ATOM 1315 C C . ILE A 1 115 ? 9.434 9.380 -5.677 1.00 18.20 78 ILE A C 1
ATOM 1316 O O . ILE A 1 115 ? 9.376 8.417 -6.423 1.00 20.41 78 ILE A O 1
ATOM 1332 N N . ILE A 1 116 ? 8.753 10.497 -5.882 1.00 16.73 79 ILE A N 1
ATOM 1333 C CA . ILE A 1 116 ? 7.834 10.686 -7.013 1.00 15.37 79 ILE A CA 1
ATOM 1334 C C . ILE A 1 116 ? 8.514 11.476 -8.137 1.00 16.51 79 ILE A C 1
ATOM 1335 O O . ILE A 1 116 ? 8.317 11.223 -9.325 1.00 18.15 79 ILE A O 1
ATOM 1351 N N . GLU A 1 117 ? 9.313 12.445 -7.732 1.00 17.62 80 GLU A N 1
ATOM 1352 C CA . GLU A 1 117 ? 10.165 13.200 -8.630 1.00 16.80 80 GLU A CA 1
ATOM 1353 C C . GLU A 1 117 ? 11.115 12.253 -9.344 1.00 17.23 80 GLU A C 1
ATOM 1354 O O . GLU A 1 117 ? 11.500 11.227 -8.806 1.00 21.30 80 GLU A O 1
ATOM 1366 N N . GLY A 1 118 ? 11.476 12.590 -10.576 1.00 15.01 81 GLY A N 1
ATOM 1367 C CA . GLY A 1 118 ? 12.433 11.796 -11.321 1.00 14.57 81 GLY A CA 1
ATOM 1368 C C . GLY A 1 118 ? 11.817 10.683 -12.138 1.00 15.29 81 GLY A C 1
ATOM 1369 O O . GLY A 1 118 ? 12.521 9.830 -12.669 1.00 20.09 81 GLY A O 1
ATOM 1373 N N . ARG A 1 119 ? 10.498 10.696 -12.224 1.00 16.16 82 ARG A N 1
ATOM 1374 C CA . ARG A 1 119 ? 9.748 9.672 -12.930 1.00 18.76 82 ARG A CA 1
ATOM 1375 C C . ARG A 1 119 ? 8.929 10.297 -14.043 1.00 19.26 82 ARG A C 1
ATOM 1376 O O . ARG A 1 119 ? 8.473 11.418 -13.918 1.00 18.51 82 ARG A O 1
ATOM 1397 N N . ASP A 1 120 ? 8.733 9.564 -15.137 1.00 20.47 83 ASP A N 1
ATOM 1398 C CA . ASP A 1 120 ? 7.884 10.062 -16.217 1.00 20.42 83 ASP A CA 1
ATOM 1399 C C . ASP A 1 120 ? 6.464 10.225 -15.691 1.00 17.65 83 ASP A C 1
ATOM 1400 O O . ASP A 1 120 ? 6.107 9.672 -14.644 1.00 21.09 83 ASP A O 1
ATOM 1409 N N . ARG A 1 121 ? 5.642 10.962 -16.428 1.00 20.42 84 ARG A N 1
ATOM 1410 C CA . ARG A 1 121 ? 4.346 11.355 -15.913 1.00 22.41 84 ARG A CA 1
ATOM 1411 C C . ARG A 1 121 ? 3.444 10.146 -15.649 1.00 18.53 84 ARG A C 1
ATOM 1412 O O . ARG A 1 121 ? 2.702 10.137 -14.694 1.00 23.70 84 ARG A O 1
ATOM 1433 N N . ILE A 1 122 ? 3.498 9.115 -16.478 1.00 20.76 85 ILE A N 1
ATOM 1434 C CA . ILE A 1 122 ? 2.624 7.972 -16.234 1.00 19.09 85 ILE A CA 1
ATOM 1435 C C . ILE A 1 122 ? 3.031 7.262 -14.942 1.00 21.76 85 ILE A C 1
ATOM 1436 O O . ILE A 1 122 ? 2.195 6.988 -14.083 1.00 23.34 85 ILE A O 1
ATOM 1452 N N . MET A 1 123 ? 4.316 6.963 -14.803 1.00 19.56 86 MET A N 1
ATOM 1453 C CA . MET A 1 123 ? 4.802 6.269 -13.607 1.00 22.18 86 MET A CA 1
ATOM 1454 C C . MET A 1 123 ? 4.656 7.104 -12.350 1.00 22.40 86 MET A C 1
ATOM 1455 O O . MET A 1 123 ? 4.373 6.557 -11.285 1.00 22.26 86 MET A O 1
ATOM 1469 N N . ALA A 1 124 ? 4.850 8.409 -12.451 1.00 18.17 87 ALA A N 1
ATOM 1470 C CA . ALA A 1 124 ? 4.741 9.275 -11.255 1.00 18.56 87 ALA A CA 1
ATOM 1471 C C . ALA A 1 124 ? 3.310 9.244 -10.704 1.00 18.92 87 ALA A C 1
ATOM 1472 O O . ALA A 1 124 ? 3.099 9.082 -9.499 1.00 19.55 87 ALA A O 1
ATOM 1479 N N . TRP A 1 125 ? 2.324 9.376 -11.584 1.00 20.24 88 TRP A N 1
ATOM 1480 C CA . TRP A 1 125 ? 0.935 9.374 -11.157 1.00 20.58 88 TRP A CA 1
ATOM 1481 C C . TRP A 1 125 ? 0.492 7.992 -10.740 1.00 24.39 88 TRP A C 1
ATOM 1482 O O . TRP A 1 125 ? -0.382 7.859 -9.896 1.00 25.16 88 TRP A O 1
ATOM 1503 N N . THR A 1 126 ? 1.112 6.962 -11.312 1.00 21.30 89 THR A N 1
ATOM 1504 C CA . THR A 1 126 ? 0.833 5.597 -10.896 1.00 24.25 89 THR A CA 1
ATOM 1505 C C . THR A 1 126 ? 1.223 5.425 -9.426 1.00 27.79 89 THR A C 1
ATOM 1506 O O . THR A 1 126 ? 0.466 4.846 -8.659 1.00 30.48 89 THR A O 1
ATOM 1517 N N . VAL A 1 127 ? 2.384 5.959 -9.047 1.00 26.36 90 VAL A N 1
ATOM 1518 C CA . VAL A 1 127 ? 2.873 5.875 -7.669 1.00 29.79 90 VAL A CA 1
ATOM 1519 C C . VAL A 1 127 ? 1.998 6.705 -6.727 1.00 31.58 90 VAL A C 1
ATOM 1520 O O . VAL A 1 127 ? 1.625 6.239 -5.657 1.00 34.63 90 VAL A O 1
ATOM 1533 N N . VAL A 1 128 ? 1.662 7.924 -7.130 1.00 24.99 91 VAL A N 1
ATOM 1534 C CA . VAL A 1 128 ? 0.785 8.798 -6.347 1.00 24.70 91 VAL A CA 1
ATOM 1535 C C . VAL A 1 128 ? -0.599 8.208 -6.120 1.00 30.94 91 VAL A C 1
ATOM 1536 O O . VAL A 1 128 ? -1.030 8.065 -4.980 1.00 33.67 91 VAL A O 1
ATOM 1549 N N . ASN A 1 129 ? -1.301 7.876 -7.204 1.00 34.82 92 ASN A N 1
ATOM 1550 C CA . ASN A 1 129 ? -2.687 7.430 -7.098 1.00 36.81 92 ASN A CA 1
ATOM 1551 C C . ASN A 1 129 ? -2.745 6.233 -6.186 1.00 38.57 92 ASN A C 1
ATOM 1552 O O . ASN A 1 129 ? -3.672 6.070 -5.391 1.00 43.39 92 ASN A O 1
ATOM 1563 N N . SER A 1 130 ? -1.720 5.406 -6.295 1.00 34.74 93 SER A N 1
ATOM 1564 C CA . SER A 1 130 ? -1.576 4.242 -5.448 1.00 35.63 93 SER A CA 1
ATOM 1565 C C . SER A 1 130 ? -1.588 4.597 -3.954 1.00 43.73 93 SER A C 1
ATOM 1566 O O . SER A 1 130 ? -2.417 4.091 -3.165 1.00 40.68 93 SER A O 1
ATOM 1574 N N . ILE A 1 131 ? -0.622 5.417 -3.560 1.00 38.98 94 ILE A N 1
ATOM 1575 C CA . ILE A 1 131 ? -0.493 5.877 -2.188 1.00 33.20 94 ILE A CA 1
ATOM 1576 C C . ILE A 1 131 ? -1.810 6.463 -1.711 1.00 38.88 94 ILE A C 1
ATOM 1577 O O . ILE A 1 131 ? -2.223 6.218 -0.576 1.00 42.75 94 ILE A O 1
ATOM 1593 N N . CYS A 1 132 ? -2.475 7.223 -2.572 1.00 43.66 95 CYS A N 1
ATOM 1594 C CA . CYS A 1 132 ? -3.731 7.874 -2.217 1.00 49.15 95 CYS A CA 1
ATOM 1595 C C . CYS A 1 132 ? -4.890 6.904 -1.987 1.00 55.79 95 CYS A C 1
ATOM 1596 O O . CYS A 1 132 ? -5.698 7.085 -1.068 1.00 55.10 95 CYS A O 1
ATOM 1604 N N . ASN A 1 133 ? -4.990 5.888 -2.831 1.00 57.54 96 ASN A N 1
ATOM 1605 C CA . ASN A 1 133 ? -6.023 4.876 -2.650 1.00 61.97 96 ASN A CA 1
ATOM 1606 C C . ASN A 1 133 ? -5.682 3.987 -1.460 1.00 61.98 96 ASN A C 1
ATOM 1607 O O . ASN A 1 133 ? -6.575 3.456 -0.794 1.00 67.61 96 ASN A O 1
ATOM 1618 N N . THR A 1 134 ? -4.389 3.842 -1.182 1.00 59.40 97 THR A N 1
ATOM 1619 C CA . THR A 1 134 ? -3.918 2.947 -0.118 1.00 53.98 97 THR A CA 1
ATOM 1620 C C . THR A 1 134 ? -4.058 3.552 1.281 1.00 57.36 97 THR A C 1
ATOM 1621 O O . THR A 1 134 ? -4.690 2.971 2.171 1.00 60.56 97 THR A O 1
ATOM 1632 N N . THR A 1 135 ? -3.443 4.710 1.474 1.00 60.10 98 THR A N 1
ATOM 1633 C CA . THR A 1 135 ? -3.356 5.334 2.784 1.00 54.79 98 THR A CA 1
ATOM 1634 C C . THR A 1 135 ? -4.612 6.124 3.116 1.00 61.41 98 THR A C 1
ATOM 1635 O O . THR A 1 135 ? -4.887 6.404 4.278 1.00 73.11 98 THR A O 1
ATOM 1646 N N . GLY A 1 136 ? -5.363 6.491 2.086 1.00 49.20 99 GLY A N 1
ATOM 1647 C CA . GLY A 1 136 ? -6.544 7.314 2.254 1.00 55.45 99 GLY A CA 1
ATOM 1648 C C . GLY A 1 136 ? -6.226 8.780 2.047 1.00 67.83 99 GLY A C 1
ATOM 1649 O O . GLY A 1 136 ? -7.132 9.591 1.850 1.00 73.51 99 GLY A O 1
ATOM 1653 N N . VAL A 1 137 ? -4.939 9.120 2.118 1.00 69.56 100 VAL A N 1
ATOM 1654 C CA . VAL A 1 137 ? -4.476 10.472 1.817 1.00 65.12 100 VAL A CA 1
ATOM 1655 C C . VAL A 1 137 ? -5.115 10.923 0.505 1.00 56.81 100 VAL A C 1
ATOM 1656 O O . VAL A 1 137 ? -5.091 10.193 -0.483 1.00 57.32 100 VAL A O 1
ATOM 1669 N N . GLU A 1 138 ? -5.715 12.110 0.515 1.00 63.35 101 GLU A N 1
ATOM 1670 C CA . GLU A 1 138 ? -6.371 12.681 -0.666 1.00 67.17 101 GLU A CA 1
ATOM 1671 C C . GLU A 1 138 ? -5.393 12.853 -1.833 1.00 66.43 101 GLU A C 1
ATOM 1672 O O . GLU A 1 138 ? -4.181 12.884 -1.625 1.00 66.26 101 GLU A O 1
ATOM 1684 N N . LYS A 1 139 ? -5.916 12.980 -3.052 1.00 57.16 102 LYS A N 1
ATOM 1685 C CA . LYS A 1 139 ? -5.060 13.152 -4.228 1.00 46.68 102 LYS A CA 1
ATOM 1686 C C . LYS A 1 139 ? -4.681 14.596 -4.508 1.00 44.89 102 LYS A C 1
ATOM 1687 O O . LYS A 1 139 ? -5.532 15.476 -4.515 1.00 60.23 102 LYS A O 1
ATOM 1706 N N . PRO A 1 140 ? -3.396 14.839 -4.783 1.00 42.98 103 PRO A N 1
ATOM 1707 C CA . PRO A 1 140 ? -2.966 16.186 -5.164 1.00 47.31 103 PRO A CA 1
ATOM 1708 C C . PRO A 1 140 ? -3.353 16.580 -6.587 1.00 41.25 103 PRO A C 1
ATOM 1709 O O . PRO A 1 140 ? -3.485 15.713 -7.445 1.00 48.16 103 PRO A O 1
ATOM 1720 N N . LYS A 1 141 ? -3.512 17.884 -6.820 1.00 47.28 104 LYS A N 1
ATOM 1721 C CA . LYS A 1 141 ? -3.761 18.427 -8.157 1.00 45.69 104 LYS A CA 1
ATOM 1722 C C . LYS A 1 141 ? -2.491 18.382 -9.013 1.00 40.04 104 LYS A C 1
ATOM 1723 O O . LYS A 1 141 ? -2.552 18.140 -10.214 1.00 41.76 104 LYS A O 1
ATOM 1742 N N . PHE A 1 142 ? -1.346 18.652 -8.386 1.00 36.88 105 PHE A N 1
ATOM 1743 C CA . PHE A 1 142 ? -0.047 18.630 -9.058 1.00 34.39 105 PHE A CA 1
ATOM 1744 C C . PHE A 1 142 ? 0.813 17.514 -8.494 1.00 25.18 105 PHE A C 1
ATOM 1745 O O . PHE A 1 142 ? 0.669 17.146 -7.338 1.00 27.44 105 PHE A O 1
ATOM 1762 N N . LEU A 1 143 ? 1.707 16.968 -9.309 1.00 25.89 106 LEU A N 1
ATOM 1763 C CA . LEU A 1 143 ? 2.634 15.954 -8.822 1.00 22.10 106 LEU A CA 1
ATOM 1764 C C . LEU A 1 143 ? 3.499 16.507 -7.702 1.00 20.00 106 LEU A C 1
ATOM 1765 O O . LEU A 1 143 ? 4.229 17.476 -7.907 1.00 21.40 106 LEU A O 1
ATOM 1781 N N . PRO A 1 144 ? 3.442 15.888 -6.513 1.00 18.40 107 PRO A N 1
ATOM 1782 C CA . PRO A 1 144 ? 4.415 16.248 -5.473 1.00 17.77 107 PRO A CA 1
ATOM 1783 C C . PRO A 1 144 ? 5.762 15.580 -5.725 1.00 16.71 107 PRO A C 1
ATOM 1784 O O . PRO A 1 144 ? 5.880 14.868 -6.727 1.00 15.82 107 PRO A O 1
ATOM 1795 N N . ASP A 1 145 ? 6.742 15.792 -4.848 1.00 17.66 108 ASP A N 1
ATOM 1796 C CA . ASP A 1 145 ? 8.084 15.277 -5.055 1.00 15.02 108 ASP A CA 1
ATOM 1797 C C . ASP A 1 145 ? 8.386 14.006 -4.268 1.00 13.96 108 ASP A C 1
ATOM 1798 O O . ASP A 1 145 ? 9.084 13.115 -4.764 1.00 14.16 108 ASP A O 1
ATOM 1807 N N . LEU A 1 146 ? 7.865 13.937 -3.039 1.00 14.88 109 LEU A N 1
ATOM 1808 C CA . LEU A 1 146 ? 8.072 12.810 -2.141 1.00 15.97 109 LEU A CA 1
ATOM 1809 C C . LEU A 1 146 ? 6.797 12.459 -1.416 1.00 15.44 109 LEU A C 1
ATOM 1810 O O . LEU A 1 146 ? 5.891 13.292 -1.318 1.00 15.31 109 LEU A O 1
ATOM 1826 N N . TYR A 1 147 ? 6.753 11.236 -0.877 1.00 16.33 110 TYR A N 1
ATOM 1827 C CA . TYR A 1 147 ? 5.780 10.881 0.158 1.00 16.70 110 TYR A CA 1
ATOM 1828 C C . TYR A 1 147 ? 6.531 10.408 1.383 1.00 17.32 110 TYR A C 1
ATOM 1829 O O . TYR A 1 147 ? 7.433 9.576 1.289 1.00 18.98 110 TYR A O 1
ATOM 1847 N N . ASP A 1 148 ? 6.142 10.966 2.527 1.00 19.35 111 ASP A N 1
ATOM 1848 C CA . ASP A 1 148 ? 6.759 10.683 3.820 1.00 18.40 111 ASP A CA 1
ATOM 1849 C C . ASP A 1 148 ? 5.922 9.669 4.589 1.00 20.18 111 ASP A C 1
ATOM 1850 O O . ASP A 1 148 ? 4.829 9.981 5.036 1.00 21.14 111 ASP A O 1
ATOM 1859 N N . TYR A 1 149 ? 6.430 8.449 4.728 1.00 21.93 112 TYR A N 1
ATOM 1860 C CA . TYR A 1 149 ? 5.703 7.413 5.437 1.00 22.39 112 TYR A CA 1
ATOM 1861 C C . TYR A 1 149 ? 5.723 7.583 6.938 1.00 24.43 112 TYR A C 1
ATOM 1862 O O . TYR A 1 149 ? 4.949 6.906 7.617 1.00 28.28 112 TYR A O 1
ATOM 1880 N N . LYS A 1 150 ? 6.603 8.434 7.466 1.00 20.77 113 LYS A N 1
ATOM 1881 C CA . LYS A 1 150 ? 6.585 8.709 8.918 1.00 19.78 113 LYS A CA 1
ATOM 1882 C C . LYS A 1 150 ? 5.485 9.723 9.215 1.00 22.74 113 LYS A C 1
ATOM 1883 O O . LYS A 1 150 ? 4.648 9.506 10.110 1.00 26.66 113 LYS A O 1
ATOM 1902 N N . GLU A 1 151 ? 5.503 10.834 8.473 1.00 22.65 114 GLU A N 1
ATOM 1903 C CA . GLU A 1 151 ? 4.565 11.930 8.717 1.00 23.18 114 GLU A CA 1
ATOM 1904 C C . GLU A 1 151 ? 3.249 11.751 7.965 1.00 22.45 114 GLU A C 1
ATOM 1905 O O . GLU A 1 151 ? 2.323 12.558 8.132 1.00 26.27 114 GLU A O 1
ATOM 1917 N N . ASN A 1 152 ? 3.188 10.710 7.127 1.00 23.08 115 ASN A N 1
ATOM 1918 C CA . ASN A 1 152 ? 2.001 10.372 6.349 1.00 22.20 115 ASN A CA 1
ATOM 1919 C C . ASN A 1 152 ? 1.492 11.532 5.511 1.00 20.37 115 ASN A C 1
ATOM 1920 O O . ASN A 1 152 ? 0.318 11.908 5.595 1.00 23.03 115 ASN A O 1
ATOM 1931 N N . ARG A 1 153 ? 2.378 12.090 4.700 1.00 21.05 116 ARG A N 1
ATOM 1932 C CA . ARG A 1 153 ? 2.017 13.195 3.833 1.00 20.76 116 ARG A CA 1
ATOM 1933 C C . ARG A 1 153 ? 2.929 13.310 2.625 1.00 15.70 116 ARG A C 1
ATOM 1934 O O . ARG A 1 153 ? 4.118 12.956 2.667 1.00 15.64 116 ARG A O 1
ATOM 1955 N N . PHE A 1 154 ? 2.382 13.894 1.565 1.00 19.16 117 PHE A N 1
ATOM 1956 C CA . PHE A 1 154 ? 3.182 14.285 0.417 1.00 17.18 117 PHE A CA 1
ATOM 1957 C C . PHE A 1 154 ? 3.984 15.531 0.726 1.00 17.53 117 PHE A C 1
ATOM 1958 O O . PHE A 1 154 ? 3.568 16.378 1.552 1.00 18.46 117 PHE A O 1
ATOM 1975 N N . ILE A 1 155 ? 5.121 15.656 0.034 1.00 17.94 118 ILE A N 1
ATOM 1976 C CA . ILE A 1 155 ? 6.011 16.812 0.188 1.00 17.15 118 ILE A CA 1
ATOM 1977 C C . ILE A 1 155 ? 6.326 17.408 -1.166 1.00 17.43 118 ILE A C 1
ATOM 1978 O O . ILE A 1 155 ? 6.658 16.690 -2.115 1.00 16.27 118 ILE A O 1
ATOM 1994 N N . GLU A 1 156 ? 6.232 18.722 -1.224 1.00 18.05 119 GLU A N 1
ATOM 1995 C CA . GLU A 1 156 ? 6.689 19.506 -2.363 1.00 17.15 119 GLU A CA 1
ATOM 1996 C C . GLU A 1 156 ? 7.975 20.208 -1.967 1.00 16.88 119 GLU A C 1
ATOM 1997 O O . GLU A 1 156 ? 7.985 21.033 -1.052 1.00 17.67 119 GLU A O 1
ATOM 2009 N N . ILE A 1 157 ? 9.065 19.847 -2.629 1.00 16.16 120 ILE A N 1
ATOM 2010 C CA . ILE A 1 157 ? 10.368 20.456 -2.400 1.00 18.48 120 ILE A CA 1
ATOM 2011 C C . ILE A 1 157 ? 10.576 21.568 -3.404 1.00 18.95 120 ILE A C 1
ATOM 2012 O O . ILE A 1 157 ? 10.439 21.359 -4.611 1.00 18.74 120 ILE A O 1
ATOM 2028 N N . GLY A 1 158 ? 10.967 22.726 -2.911 1.00 17.12 121 GLY A N 1
ATOM 2029 C CA . GLY A 1 158 ? 11.292 23.878 -3.730 1.00 14.79 121 GLY A CA 1
ATOM 2030 C C . GLY A 1 158 ? 12.730 24.292 -3.517 1.00 14.27 121 GLY A C 1
ATOM 2031 O O . GLY A 1 158 ? 13.251 24.251 -2.398 1.00 16.48 121 GLY A O 1
ATOM 2035 N N . VAL A 1 159 ? 13.372 24.697 -4.602 1.00 14.93 122 VAL A N 1
ATOM 2036 C CA . VAL A 1 159 ? 14.710 25.260 -4.557 1.00 14.96 122 VAL A CA 1
ATOM 2037 C C . VAL A 1 159 ? 14.681 26.583 -5.304 1.00 18.42 122 VAL A C 1
ATOM 2038 O O . VAL A 1 159 ? 14.355 26.622 -6.476 1.00 18.66 122 VAL A O 1
ATOM 2051 N N . THR A 1 160 ? 15.005 27.675 -4.625 1.00 18.62 123 THR A N 1
ATOM 2052 C CA . THR A 1 160 ? 14.853 28.998 -5.231 1.00 20.02 123 THR A CA 1
ATOM 2053 C C . THR A 1 160 ? 16.115 29.839 -5.165 1.00 19.49 123 THR A C 1
ATOM 2054 O O . THR A 1 160 ? 16.890 29.774 -4.198 1.00 19.08 123 THR A O 1
ATOM 2065 N N . ARG A 1 161 ? 16.290 30.631 -6.221 1.00 21.43 124 ARG A N 1
ATOM 2066 C CA . ARG A 1 161 ? 17.336 31.640 -6.307 1.00 25.49 124 ARG A CA 1
ATOM 2067 C C . ARG A 1 161 ? 16.823 33.002 -5.847 1.00 30.30 124 ARG A C 1
ATOM 2068 O O . ARG A 1 161 ? 17.568 33.978 -5.833 1.00 29.96 124 ARG A O 1
ATOM 2089 N N . ARG A 1 162 ? 15.538 33.049 -5.499 1.00 27.16 125 ARG A N 1
ATOM 2090 C CA . ARG A 1 162 ? 14.901 34.236 -4.950 1.00 31.82 125 ARG A CA 1
ATOM 2091 C C . ARG A 1 162 ? 14.677 34.090 -3.436 1.00 29.99 125 ARG A C 1
ATOM 2092 O O . ARG A 1 162 ? 15.245 33.205 -2.797 1.00 32.66 125 ARG A O 1
ATOM 2113 N N . GLU A 1 163 ? 13.862 34.961 -2.855 1.00 34.45 126 GLU A N 1
ATOM 2114 C CA . GLU A 1 163 ? 13.629 34.923 -1.415 1.00 36.32 126 GLU A CA 1
ATOM 2115 C C . GLU A 1 163 ? 12.637 33.811 -1.084 1.00 32.21 126 GLU A C 1
ATOM 2116 O O . GLU A 1 163 ? 11.652 33.634 -1.802 1.00 30.17 126 GLU A O 1
ATOM 2128 N N . VAL A 1 164 ? 12.896 33.056 -0.012 1.00 28.84 127 VAL A N 1
ATOM 2129 C CA . VAL A 1 164 ? 12.106 31.848 0.242 1.00 29.02 127 VAL A CA 1
ATOM 2130 C C . VAL A 1 164 ? 10.644 32.135 0.532 1.00 26.72 127 VAL A C 1
ATOM 2131 O O . VAL A 1 164 ? 9.793 31.329 0.157 1.00 29.36 127 VAL A O 1
ATOM 2144 N N . HIS A 1 165 ? 10.334 33.258 1.186 1.00 29.91 128 HIS A N 1
ATOM 2145 C CA . HIS A 1 165 ? 8.944 33.554 1.511 1.00 35.87 128 HIS A CA 1
ATOM 2146 C C . HIS A 1 165 ? 8.134 33.815 0.250 1.00 35.24 128 HIS A C 1
ATOM 2147 O O . HIS A 1 165 ? 7.005 33.355 0.136 1.00 37.77 128 HIS A O 1
ATOM 2162 N N . ILE A 1 166 ? 8.707 34.555 -0.692 1.00 37.00 129 ILE A N 1
ATOM 2163 C CA . ILE A 1 166 ? 8.040 34.805 -1.965 1.00 38.13 129 ILE A CA 1
ATOM 2164 C C . ILE A 1 166 ? 7.748 33.483 -2.655 1.00 32.31 129 ILE A C 1
ATOM 2165 O O . ILE A 1 166 ? 6.634 33.231 -3.100 1.00 33.65 129 ILE A O 1
ATOM 2181 N N . TYR A 1 167 ? 8.764 32.634 -2.729 1.00 33.27 130 TYR A N 1
ATOM 2182 C CA . TYR A 1 167 ? 8.644 31.392 -3.466 1.00 29.35 130 TYR A CA 1
ATOM 2183 C C . TYR A 1 167 ? 7.672 30.459 -2.761 1.00 26.31 130 TYR A C 1
ATOM 2184 O O . TYR A 1 167 ? 6.869 29.795 -3.410 1.00 29.12 130 TYR A O 1
ATOM 2202 N N . TYR A 1 168 ? 7.736 30.416 -1.431 1.00 26.20 131 TYR A N 1
ATOM 2203 C CA . TYR A 1 168 ? 6.784 29.627 -0.673 1.00 26.65 131 TYR A CA 1
ATOM 2204 C C . TYR A 1 168 ? 5.343 30.009 -1.016 1.00 31.22 131 TYR A C 1
ATOM 2205 O O . TYR A 1 168 ? 4.513 29.140 -1.269 1.00 34.88 131 TYR A O 1
ATOM 2223 N N . LEU A 1 169 ? 5.036 31.299 -1.001 1.00 36.35 132 LEU A N 1
ATOM 2224 C CA . LEU A 1 169 ? 3.663 31.728 -1.241 1.00 37.74 132 LEU A CA 1
ATOM 2225 C C . LEU A 1 169 ? 3.219 31.364 -2.647 1.00 40.13 132 LEU A C 1
ATOM 2226 O O . LEU A 1 169 ? 2.064 30.992 -2.865 1.00 41.10 132 LEU A O 1
ATOM 2242 N N . GLU A 1 170 ? 4.134 31.465 -3.603 1.00 37.29 133 GLU A N 1
ATOM 2243 C CA . GLU A 1 170 ? 3.797 31.133 -4.978 1.00 37.47 133 GLU A CA 1
ATOM 2244 C C . GLU A 1 170 ? 3.411 29.665 -5.076 1.00 36.21 133 GLU A C 1
ATOM 2245 O O . GLU A 1 170 ? 2.454 29.318 -5.761 1.00 39.39 133 GLU A O 1
ATOM 2257 N N . LYS A 1 171 ? 4.132 28.807 -4.365 1.00 32.39 134 LYS A N 1
ATOM 2258 C CA . LYS A 1 171 ? 3.847 27.377 -4.420 1.00 30.25 134 LYS A CA 1
ATOM 2259 C C . LYS A 1 171 ? 2.571 27.031 -3.673 1.00 36.22 134 LYS A C 1
ATOM 2260 O O . LYS A 1 171 ? 1.775 26.220 -4.143 1.00 39.77 134 LYS A O 1
ATOM 2279 N N . ALA A 1 172 ? 2.377 27.653 -2.518 1.00 34.53 135 ALA A N 1
ATOM 2280 C CA . ALA A 1 172 ? 1.167 27.448 -1.728 1.00 40.08 135 ALA A CA 1
ATOM 2281 C C . ALA A 1 172 ? -0.088 27.851 -2.500 1.00 47.92 135 ALA A C 1
ATOM 2282 O O . ALA A 1 172 ? -1.121 27.179 -2.427 1.00 44.57 135 ALA A O 1
ATOM 2289 N N . ASN A 1 173 ? 0.004 28.954 -3.235 1.00 48.02 136 ASN A N 1
ATOM 2290 C CA . ASN A 1 173 ? -1.119 29.433 -4.036 1.00 51.56 136 ASN A CA 1
ATOM 2291 C C . ASN A 1 173 ? -1.389 28.518 -5.217 1.00 55.12 136 ASN A C 1
ATOM 2292 O O . ASN A 1 173 ? -2.525 28.396 -5.674 1.00 57.05 136 ASN A O 1
ATOM 2303 N N . LYS A 1 174 ? -0.336 27.880 -5.714 1.00 52.48 137 LYS A N 1
ATOM 2304 C CA . LYS A 1 174 ? -0.445 27.013 -6.882 1.00 58.26 137 LYS A CA 1
ATOM 2305 C C . LYS A 1 174 ? -1.123 25.689 -6.538 1.00 63.77 137 LYS A C 1
ATOM 2306 O O . L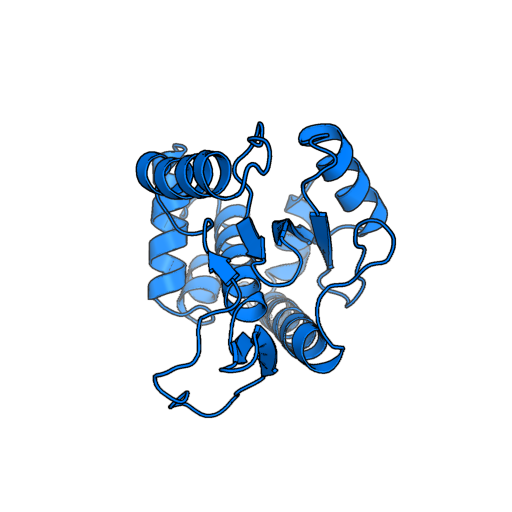YS A 1 174 ? -2.130 25.332 -7.145 1.00 66.94 137 LYS A O 1
ATOM 2325 N N . ILE A 1 175 ? -0.579 24.962 -5.565 1.00 68.96 138 ILE A N 1
ATOM 2326 C CA . ILE A 1 175 ? -1.103 23.636 -5.243 1.00 77.13 138 ILE A CA 1
ATOM 2327 C C . ILE A 1 175 ? -2.355 23.729 -4.369 1.00 83.68 138 ILE A C 1
ATOM 2328 O O . ILE A 1 175 ? -3.371 23.110 -4.681 1.00 85.17 138 ILE A O 1
ATOM 2344 N N . LYS A 1 176 ? -2.284 24.506 -3.291 1.00 87.12 139 LYS A N 1
ATOM 2345 C CA . LYS A 1 176 ? -3.419 24.710 -2.389 1.00 91.93 139 LYS A CA 1
ATOM 2346 C C . LYS A 1 176 ? -4.074 23.386 -1.956 1.00 95.57 139 LYS A C 1
ATOM 2347 O O . LYS A 1 176 ? -5.252 23.349 -1.594 1.00 97.13 139 LYS A O 1
ATOM 2366 N N . SER A 1 177 ? -3.304 22.300 -1.990 1.00 95.85 140 SER A N 1
ATOM 2367 C CA . SER A 1 177 ? -3.797 20.995 -1.552 1.00 94.04 140 SER A CA 1
ATOM 2368 C C . SER A 1 177 ? -4.045 21.015 -0.049 1.00 91.20 140 SER A C 1
ATOM 2369 O O . SER A 1 177 ? -5.018 20.440 0.442 1.00 93.44 140 SER A O 1
ATOM 2377 N N . GLU A 1 178 ? -3.140 21.672 0.669 1.00 86.61 141 GLU A N 1
ATOM 2378 C CA . GLU A 1 178 ? -3.282 21.915 2.103 1.00 87.62 141 GLU A CA 1
ATOM 2379 C C . GLU A 1 178 ? -3.137 20.639 2.932 1.00 78.17 141 GLU A C 1
ATOM 2380 O O . GLU A 1 178 ? -3.260 20.675 4.157 1.00 81.28 141 GLU A O 1
ATOM 2392 N N . LYS A 1 179 ? -2.887 19.517 2.265 1.00 63.24 142 LYS A N 1
ATOM 2393 C CA . LYS A 1 179 ? -2.381 18.332 2.937 1.00 52.60 142 LYS A CA 1
ATOM 2394 C C . LYS A 1 179 ? -0.941 18.137 2.487 1.00 44.74 142 LYS A C 1
ATOM 2395 O O . LYS A 1 179 ? -0.154 17.503 3.183 1.00 51.76 142 LYS A O 1
ATOM 2414 N N . THR A 1 180 ? -0.601 18.693 1.323 1.00 33.30 143 THR A N 1
ATOM 2415 C CA . THR A 1 180 ? 0.764 18.603 0.812 1.00 26.38 143 THR A CA 1
ATOM 2416 C C . THR A 1 180 ? 1.670 19.579 1.538 1.00 23.14 143 THR A C 1
ATOM 2417 O O . THR A 1 180 ? 1.425 20.784 1.575 1.00 28.05 143 THR A O 1
ATOM 2428 N N . HIS A 1 181 ? 2.727 19.030 2.114 1.00 19.08 144 HIS A N 1
ATOM 2429 C CA . HIS A 1 181 ? 3.692 19.815 2.875 1.00 18.33 144 HIS A CA 1
ATOM 2430 C C . HIS A 1 181 ? 4.697 20.475 1.924 1.00 17.35 144 HIS A C 1
ATOM 2431 O O . HIS A 1 181 ? 5.157 19.848 1.007 1.00 22.93 144 HIS A O 1
ATOM 2446 N N . ILE A 1 182 ? 5.004 21.748 2.134 1.00 16.75 145 ILE A N 1
ATOM 2447 C CA . ILE A 1 182 ? 5.945 22.480 1.297 1.00 16.62 145 ILE A CA 1
ATOM 2448 C C . ILE A 1 182 ? 7.223 22.736 2.086 1.00 16.35 145 ILE A C 1
ATOM 2449 O O . ILE A 1 182 ? 7.158 23.168 3.244 1.00 17.54 145 ILE A O 1
ATOM 2465 N N . HIS A 1 183 ? 8.370 22.485 1.464 1.00 17.02 146 HIS A N 1
ATOM 2466 C CA . HIS A 1 183 ? 9.671 22.758 2.083 1.00 16.87 146 HIS A CA 1
ATOM 2467 C C . HIS A 1 183 ? 10.559 23.418 1.038 1.00 15.15 146 HIS A C 1
ATOM 2468 O O . HIS A 1 183 ? 10.909 22.797 0.025 1.00 14.37 146 HIS A O 1
ATOM 2483 N N . ILE A 1 184 ? 10.864 24.693 1.264 1.00 15.72 147 ILE A N 1
ATOM 2484 C CA . ILE A 1 184 ? 11.664 25.498 0.338 1.00 17.62 147 ILE A CA 1
ATOM 2485 C C . ILE A 1 184 ? 13.076 25.689 0.868 1.00 15.81 147 ILE A C 1
ATOM 2486 O O . ILE A 1 184 ? 13.262 26.029 2.044 1.00 16.64 147 ILE A O 1
ATOM 2502 N N . PHE A 1 185 ? 14.051 25.482 -0.001 1.00 15.00 148 PHE A N 1
ATOM 2503 C CA . PHE A 1 185 ? 15.455 25.787 0.233 1.00 14.36 148 PHE A CA 1
ATOM 2504 C C . PHE A 1 185 ? 15.883 26.922 -0.687 1.00 17.68 148 PHE A C 1
ATOM 2505 O O . PHE A 1 185 ? 15.508 26.937 -1.848 1.00 18.29 148 PHE A O 1
ATOM 2522 N N . SER A 1 186 ? 16.711 27.829 -0.200 1.00 19.30 149 SER A N 1
ATOM 2523 C CA . SER A 1 186 ? 17.387 28.789 -1.071 1.00 19.60 149 SER A CA 1
ATOM 2524 C C . SER A 1 186 ? 18.869 28.477 -1.157 1.00 22.20 149 SER A C 1
ATOM 2525 O O . SER A 1 186 ? 19.412 27.751 -0.345 1.00 27.43 149 SER A O 1
ATOM 2533 N N . PHE A 1 187 ? 19.538 29.090 -2.116 1.00 19.75 150 PHE A N 1
ATOM 2534 C CA . PHE A 1 187 ? 20.969 28.898 -2.312 1.00 22.32 150 PHE A CA 1
ATOM 2535 C C . PHE A 1 187 ? 21.828 29.611 -1.276 1.00 28.91 150 PHE A C 1
ATOM 2536 O O . PHE A 1 187 ? 23.035 29.380 -1.202 1.00 33.72 150 PHE A O 1
ATOM 2553 N N . THR A 1 188 ? 21.216 30.472 -0.472 1.00 24.69 151 THR A N 1
ATOM 2554 C CA . THR A 1 188 ? 21.966 31.164 0.571 1.00 23.92 151 THR A CA 1
ATOM 2555 C C . THR A 1 188 ? 21.655 30.640 1.987 1.00 21.65 151 THR A C 1
ATOM 2556 O O . THR A 1 188 ? 22.070 31.259 2.971 1.00 23.46 151 THR A O 1
ATOM 2567 N N . GLY A 1 189 ? 20.975 29.494 2.076 1.00 19.63 152 GLY A N 1
ATOM 2568 C CA . GLY A 1 189 ? 20.805 28.784 3.337 1.00 21.80 152 GLY A CA 1
ATOM 2569 C C . GLY A 1 189 ? 19.481 28.987 4.050 1.00 20.94 152 GLY A C 1
ATOM 2570 O O . GLY A 1 189 ? 19.206 28.323 5.038 1.00 21.09 152 GLY A O 1
ATOM 2574 N N . GLU A 1 190 ? 18.673 29.922 3.580 1.00 17.07 153 GLU A N 1
ATOM 2575 C CA . GLU A 1 190 ? 17.330 30.113 4.113 1.00 16.18 153 GLU A CA 1
ATOM 2576 C C . GLU A 1 190 ? 16.406 28.953 3.769 1.00 16.65 153 GLU A C 1
ATOM 2577 O O . GLU A 1 190 ? 16.529 28.316 2.725 1.00 18.18 153 GLU A O 1
ATOM 2589 N N . GLU A 1 191 ? 15.472 28.680 4.661 1.00 20.23 154 GLU A N 1
ATOM 2590 C CA . GLU A 1 191 ? 14.443 27.679 4.449 1.00 18.91 154 GLU A CA 1
ATOM 2591 C C . GLU A 1 191 ? 13.105 28.209 4.908 1.00 19.78 154 GLU A C 1
ATOM 2592 O O . GLU A 1 191 ? 13.025 29.070 5.773 1.00 20.29 154 GLU A O 1
ATOM 2604 N N . MET A 1 192 ? 12.052 27.691 4.298 1.00 17.85 155 MET A N 1
ATOM 2605 C CA A MET A 1 192 ? 10.698 27.941 4.742 0.42 16.90 155 MET A CA 1
ATOM 2606 C CA B MET A 1 192 ? 10.698 27.935 4.754 0.58 21.25 155 MET A CA 1
ATOM 2607 C C . MET A 1 192 ? 9.889 26.677 4.532 1.00 17.06 155 MET A C 1
ATOM 2608 O O . MET A 1 192 ? 9.948 26.086 3.467 1.00 20.21 155 MET A O 1
ATOM 2634 N N . ALA A 1 193 ? 9.143 26.266 5.549 1.00 17.87 156 ALA A N 1
ATOM 2635 C CA . ALA A 1 193 ? 8.322 25.072 5.448 1.00 18.70 156 ALA A CA 1
ATOM 2636 C C . ALA A 1 193 ? 6.986 25.280 6.105 1.00 21.44 156 ALA A C 1
ATOM 2637 O O . ALA A 1 193 ? 6.852 26.051 7.059 1.00 20.65 156 ALA A O 1
ATOM 2644 N N . THR A 1 194 ? 6.007 24.560 5.579 1.00 22.66 157 THR A N 1
ATOM 2645 C CA . THR A 1 194 ? 4.642 24.574 6.066 1.00 20.34 157 THR A CA 1
ATOM 2646 C C . THR A 1 194 ? 4.610 24.433 7.583 1.00 17.89 157 THR A C 1
ATOM 2647 O O . THR A 1 194 ? 5.247 23.547 8.148 1.00 18.67 157 THR A O 1
ATOM 2658 N N . LYS A 1 195 ? 3.889 25.350 8.224 1.00 19.54 158 LYS A N 1
ATOM 2659 C CA . LYS A 1 195 ? 3.642 25.329 9.668 1.00 24.52 158 LYS A CA 1
ATOM 2660 C C . LYS A 1 195 ? 4.930 25.306 10.492 1.00 23.04 158 LYS A C 1
ATOM 2661 O O . LYS A 1 195 ? 4.922 24.893 11.653 1.00 25.43 158 LYS A O 1
ATOM 2680 N N . ALA A 1 196 ? 6.022 25.776 9.895 1.00 19.97 159 ALA A N 1
ATOM 2681 C CA . ALA A 1 196 ? 7.335 25.799 10.533 1.00 19.23 159 ALA A CA 1
ATOM 2682 C C . ALA A 1 196 ? 7.739 24.407 10.993 1.00 20.67 159 ALA A C 1
ATOM 2683 O O . ALA A 1 196 ? 8.446 24.239 11.996 1.00 21.38 159 ALA A O 1
ATOM 2690 N N . ASP A 1 197 ? 7.322 23.426 10.200 1.00 20.65 160 ASP A N 1
ATOM 2691 C CA . ASP A 1 197 ? 7.581 22.023 10.442 1.00 19.88 160 ASP A CA 1
ATOM 2692 C C . ASP A 1 197 ? 8.573 21.583 9.368 1.00 15.93 160 ASP A C 1
ATOM 2693 O O . ASP A 1 197 ? 8.212 21.512 8.180 1.00 17.38 160 ASP A O 1
ATOM 2702 N N . TYR A 1 198 ? 9.820 21.353 9.763 1.00 16.63 161 TYR A N 1
ATOM 2703 C CA . TYR A 1 198 ? 10.922 21.198 8.799 1.00 17.33 161 TYR A CA 1
ATOM 2704 C C . TYR A 1 198 ? 11.267 19.738 8.469 1.00 16.36 161 TYR A C 1
ATOM 2705 O O . TYR A 1 198 ? 12.218 19.471 7.716 1.00 16.57 161 TYR A O 1
ATOM 2723 N N . THR A 1 199 ? 10.477 18.817 9.034 1.00 16.85 162 THR A N 1
ATOM 2724 C CA . THR A 1 199 ? 10.502 17.365 8.746 1.00 16.44 162 THR A CA 1
ATOM 2725 C C . THR A 1 199 ? 11.782 16.651 9.167 1.00 17.18 162 THR A C 1
ATOM 2726 O O . THR A 1 199 ? 11.732 15.685 9.936 1.00 19.10 162 THR A O 1
ATOM 2737 N N . LEU A 1 200 ? 12.915 17.147 8.702 1.00 17.01 163 LEU A N 1
ATOM 2738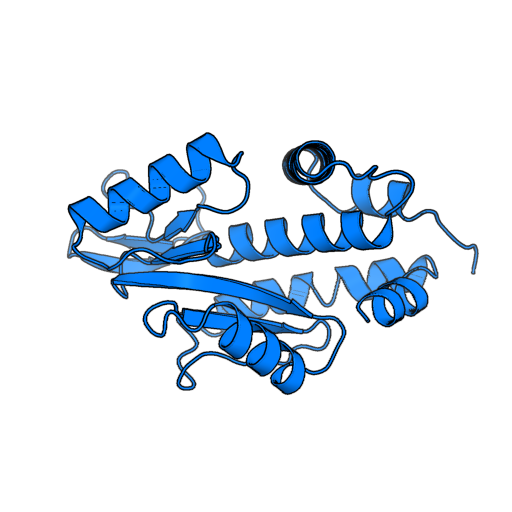 C CA . LEU A 1 200 ? 14.206 16.532 8.929 1.00 17.11 163 LEU A CA 1
ATOM 2739 C C . LEU A 1 200 ? 14.989 17.241 10.015 1.00 15.67 163 LEU A C 1
ATOM 2740 O O . LEU A 1 200 ? 14.740 18.405 10.312 1.00 17.00 163 LEU A O 1
ATOM 2756 N N . ASP A 1 201 ? 15.940 16.499 10.566 1.00 17.20 164 ASP A N 1
ATOM 2757 C CA . ASP A 1 201 ? 16.947 16.999 11.483 1.00 18.64 164 ASP A CA 1
ATOM 2758 C C . ASP A 1 201 ? 17.831 18.060 10.836 1.00 16.19 164 ASP A C 1
ATOM 2759 O O . ASP A 1 201 ? 17.895 18.177 9.608 1.00 15.91 164 ASP A O 1
ATOM 2768 N N . GLU A 1 202 ? 18.510 18.839 11.655 1.00 16.68 165 GLU A N 1
ATOM 2769 C CA . GLU A 1 202 ? 19.408 19.877 11.191 1.00 14.42 165 GLU A CA 1
ATOM 2770 C C . GLU A 1 202 ? 20.525 19.352 10.307 1.00 16.07 165 GLU A C 1
ATOM 2771 O O . GLU A 1 202 ? 20.852 19.970 9.286 1.00 16.77 165 GLU A O 1
ATOM 2783 N N . GLU A 1 203 ? 21.120 18.224 10.671 1.00 18.33 166 GLU A N 1
ATOM 2784 C CA . GLU A 1 203 ? 22.251 17.693 9.904 1.00 16.83 166 GLU A CA 1
ATOM 2785 C C . GLU A 1 203 ? 21.854 17.331 8.470 1.00 14.75 166 GLU A C 1
ATOM 2786 O O . GLU A 1 203 ? 22.583 17.633 7.515 1.00 16.70 166 GLU A O 1
ATOM 2798 N N . SER A 1 204 ? 20.702 16.704 8.302 1.00 15.20 167 SER A N 1
ATOM 2799 C CA . SER A 1 204 ? 20.229 16.347 6.961 1.00 15.84 167 SER A CA 1
ATOM 2800 C C . SER A 1 204 ? 20.016 17.585 6.101 1.00 15.41 167 SER A C 1
ATOM 2801 O O . SER A 1 204 ? 20.414 17.641 4.935 1.00 15.65 167 SER A O 1
ATOM 2809 N N . ARG A 1 205 ? 19.369 18.591 6.667 1.00 15.15 168 ARG A N 1
ATOM 2810 C CA . ARG A 1 205 ? 19.120 19.808 5.909 1.00 14.43 168 ARG A CA 1
ATOM 2811 C C . ARG A 1 205 ? 20.429 20.565 5.681 1.00 15.69 168 ARG A C 1
ATOM 2812 O O . ARG A 1 205 ? 20.592 21.218 4.641 1.00 14.37 168 ARG A O 1
ATOM 2833 N N . ALA A 1 206 ? 21.380 20.449 6.598 1.00 13.48 169 ALA A N 1
ATOM 2834 C CA . ALA A 1 206 ? 22.698 21.046 6.411 1.00 13.70 169 ALA A CA 1
ATOM 2835 C C . ALA A 1 206 ? 23.456 20.413 5.238 1.00 14.25 169 ALA A C 1
ATOM 2836 O O . ALA A 1 206 ? 24.154 21.115 4.507 1.00 15.72 169 ALA A O 1
ATOM 2843 N N . ARG A 1 207 ? 23.295 19.111 5.023 1.00 16.52 170 ARG A N 1
ATOM 2844 C CA . ARG A 1 207 ? 23.919 18.465 3.854 1.00 16.34 170 ARG A CA 1
ATOM 2845 C C . ARG A 1 207 ? 23.409 19.116 2.571 1.00 16.16 170 ARG A C 1
ATOM 2846 O O . ARG A 1 207 ? 24.183 19.377 1.648 1.00 16.06 170 ARG A O 1
ATOM 2867 N N . ILE A 1 208 ? 22.108 19.365 2.521 1.00 15.36 171 ILE A N 1
ATOM 2868 C CA . ILE A 1 208 ? 21.477 19.963 1.336 1.00 14.78 171 ILE A CA 1
ATOM 2869 C C . ILE A 1 208 ? 21.987 21.382 1.148 1.00 14.02 171 ILE A C 1
ATOM 2870 O O . ILE A 1 208 ? 22.366 21.777 0.033 1.00 15.29 171 ILE A O 1
ATOM 2886 N N . LYS A 1 209 ? 22.005 22.175 2.218 1.00 13.97 172 LYS A N 1
ATOM 2887 C CA . LYS A 1 209 ? 22.440 23.553 2.115 1.00 16.04 172 LYS A CA 1
ATOM 2888 C C . LYS A 1 209 ? 23.913 23.665 1.728 1.00 17.46 172 LYS A C 1
ATOM 2889 O O . LYS A 1 209 ? 24.277 24.553 0.943 1.00 19.06 172 LYS A O 1
ATOM 2908 N N . THR A 1 210 ? 24.741 22.742 2.207 1.00 15.27 173 THR A N 1
ATOM 2909 C CA . THR A 1 210 ? 26.144 22.709 1.856 1.00 15.54 173 THR A CA 1
ATOM 2910 C C . THR A 1 210 ? 26.278 22.455 0.352 1.00 17.25 173 THR A C 1
ATOM 2911 O O . THR A 1 210 ? 27.060 23.110 -0.317 1.00 17.58 173 THR A O 1
ATOM 2922 N N . ARG A 1 211 ? 25.495 21.522 -0.158 1.00 15.62 174 ARG A N 1
ATOM 2923 C CA . ARG A 1 211 ? 25.516 21.209 -1.593 1.00 14.75 174 ARG A CA 1
ATOM 2924 C C . ARG A 1 211 ? 25.071 22.407 -2.418 1.00 17.26 174 ARG A C 1
ATOM 2925 O O . ARG A 1 211 ? 25.670 22.692 -3.461 1.00 16.29 174 ARG A O 1
ATOM 2946 N N . LEU A 1 212 ? 24.021 23.096 -2.001 1.00 15.57 175 LEU A N 1
ATOM 2947 C CA . LEU A 1 212 ? 23.581 24.272 -2.735 1.00 15.25 175 LEU A CA 1
ATOM 2948 C C . LEU A 1 212 ? 24.634 25.369 -2.731 1.00 14.80 175 LEU A C 1
ATOM 2949 O O . LEU A 1 212 ? 24.853 26.032 -3.739 1.00 16.71 175 LEU A O 1
ATOM 2965 N N A PHE A 1 213 ? 25.302 25.565 -1.601 0.48 15.85 176 PHE A N 1
ATOM 2966 N N B PHE A 1 213 ? 25.287 25.570 -1.592 0.52 16.75 176 PHE A N 1
ATOM 2967 C CA A PHE A 1 213 ? 26.381 26.537 -1.526 0.48 18.98 176 PHE A CA 1
ATOM 2968 C CA B PHE A 1 213 ? 26.381 26.521 -1.501 0.52 20.30 176 PHE A CA 1
ATOM 2969 C C A PHE A 1 213 ? 27.489 26.173 -2.507 0.48 19.70 176 PHE A C 1
ATOM 2970 C C B PHE A 1 213 ? 27.469 26.170 -2.512 0.52 19.71 176 PHE A C 1
ATOM 2971 O O A PHE A 1 213 ? 28.040 27.048 -3.179 0.48 19.39 176 PHE A O 1
ATOM 2972 O O B PHE A 1 213 ? 27.988 27.049 -3.203 0.52 19.47 176 PHE A O 1
ATOM 3005 N N . THR A 1 214 ? 27.790 24.884 -2.611 1.00 17.32 177 THR A N 1
ATOM 3006 C CA . THR A 1 214 ? 28.818 24.401 -3.532 1.00 18.72 177 THR A CA 1
ATOM 3007 C C . THR A 1 214 ? 28.436 24.664 -4.983 1.00 18.56 177 THR A C 1
ATOM 3008 O O . THR A 1 214 ? 29.279 25.108 -5.782 1.00 17.65 177 THR A O 1
ATOM 3019 N N . ILE A 1 215 ? 27.185 24.405 -5.327 1.00 18.94 178 ILE A N 1
ATOM 3020 C CA . ILE A 1 215 ? 26.709 24.637 -6.693 1.00 17.25 178 ILE A CA 1
ATOM 3021 C C . ILE A 1 215 ? 26.865 26.115 -7.038 1.00 18.15 178 ILE A C 1
ATOM 3022 O O . ILE A 1 215 ? 27.387 26.464 -8.095 1.00 17.36 178 ILE A O 1
ATOM 3038 N N . ARG A 1 216 ? 26.404 26.992 -6.157 1.00 18.06 179 ARG A N 1
ATOM 3039 C CA . ARG A 1 216 ? 26.486 28.433 -6.376 1.00 19.32 179 ARG A CA 1
ATOM 3040 C C . ARG A 1 216 ? 27.932 28.878 -6.549 1.00 19.63 179 ARG A C 1
ATOM 3041 O O . ARG A 1 216 ? 28.246 29.651 -7.457 1.00 20.27 179 ARG A O 1
ATOM 3062 N N . GLN A 1 217 ? 28.814 28.409 -5.674 1.00 19.19 180 GLN A N 1
ATOM 3063 C CA . GLN A 1 217 ? 30.221 28.798 -5.725 1.00 19.61 180 GLN A CA 1
ATOM 3064 C C . GLN A 1 217 ? 30.876 28.353 -7.023 1.00 21.48 180 GLN A C 1
ATOM 3065 O O . GLN A 1 217 ? 31.642 29.095 -7.628 1.00 22.27 180 GLN A O 1
ATOM 3079 N N . GLU A 1 218 ? 30.568 27.136 -7.444 1.00 18.81 181 GLU A N 1
ATOM 3080 C CA . GLU A 1 218 ? 31.171 26.597 -8.644 1.00 21.36 181 GLU A CA 1
ATOM 3081 C C . GLU A 1 218 ? 30.627 27.330 -9.867 1.00 17.49 181 GLU A C 1
ATOM 3082 O O . GLU A 1 218 ? 31.378 27.641 -10.805 1.00 20.89 181 GLU A O 1
ATOM 3094 N N . MET A 1 219 ? 29.323 27.618 -9.874 1.00 17.62 182 MET A N 1
ATOM 3095 C CA . MET A 1 219 ? 28.770 28.405 -10.977 1.00 20.58 182 MET A CA 1
ATOM 3096 C C . MET A 1 219 ? 29.437 29.777 -11.028 1.00 18.49 182 MET A C 1
ATOM 3097 O O . MET A 1 219 ? 29.754 30.309 -12.120 1.00 19.04 182 MET A O 1
ATOM 3111 N N . ALA A 1 220 ? 29.640 30.400 -9.886 1.00 20.26 183 ALA A N 1
ATOM 3112 C CA . ALA A 1 220 ? 30.227 31.719 -9.856 1.00 21.48 183 ALA A CA 1
ATOM 3113 C C . ALA A 1 220 ? 31.656 31.708 -10.388 1.00 22.00 183 ALA A C 1
ATOM 3114 O O . ALA A 1 220 ? 32.072 32.643 -11.087 1.00 23.24 183 ALA A O 1
ATOM 3121 N N . SER A 1 221 ? 32.403 30.645 -10.097 1.00 21.50 184 SER A N 1
ATOM 3122 C CA . SER A 1 221 ? 33.776 30.553 -10.577 1.00 23.63 184 SER A CA 1
ATOM 3123 C C . SER A 1 221 ? 33.824 30.491 -12.099 1.00 23.78 184 SER A C 1
ATOM 3124 O O . SER A 1 221 ? 34.825 30.903 -12.700 1.00 26.28 184 SER A O 1
ATOM 3132 N N . ARG A 1 222 ? 32.739 30.007 -12.698 1.00 19.87 185 ARG A N 1
ATOM 3133 C CA . ARG A 1 222 ? 32.607 29.892 -14.167 1.00 19.38 185 ARG A CA 1
ATOM 3134 C C . ARG A 1 222 ? 31.850 31.069 -14.784 1.00 20.03 185 ARG A C 1
ATOM 3135 O O . ARG A 1 222 ? 31.531 31.054 -15.992 1.00 20.47 185 ARG A O 1
ATOM 3156 N N . SER A 1 223 ? 31.560 32.068 -13.958 1.00 21.56 186 SER A N 1
ATOM 3157 C CA . SER A 1 223 ? 30.789 33.244 -14.336 1.00 23.04 186 SER A CA 1
ATOM 3158 C C . SER A 1 223 ? 29.382 32.911 -14.868 1.00 20.80 186 SER A C 1
ATOM 3159 O O . SER A 1 223 ? 28.849 33.633 -15.720 1.00 21.60 186 SER A O 1
ATOM 3167 N N . LEU A 1 224 ? 28.771 31.866 -14.300 1.00 18.71 187 LEU A N 1
ATOM 3168 C CA . LEU A 1 224 ? 27.417 31.442 -14.660 1.00 18.44 187 LEU A CA 1
ATOM 3169 C C . LEU A 1 224 ? 26.355 31.814 -13.632 1.00 18.40 187 LEU A C 1
ATOM 3170 O O . LEU A 1 224 ? 25.163 31.715 -13.907 1.00 18.81 187 LEU A O 1
ATOM 3186 N N . TRP A 1 225 ? 26.769 32.198 -12.426 1.00 18.94 188 TRP A N 1
ATOM 3187 C CA . TRP A 1 225 ? 25.811 32.320 -11.339 1.00 19.50 188 TRP A CA 1
ATOM 3188 C C . TRP A 1 225 ? 24.862 33.505 -11.484 1.00 19.91 188 TRP A C 1
ATOM 3189 O O . TRP A 1 225 ? 23.672 33.368 -11.274 1.00 19.94 188 TRP A O 1
ATOM 3210 N N . ASP A 1 226 ? 25.380 34.672 -11.847 1.00 21.77 189 ASP A N 1
ATOM 3211 C CA . ASP A 1 226 ? 24.537 35.864 -11.867 1.00 27.90 189 ASP A CA 1
ATOM 3212 C C . ASP A 1 226 ? 23.354 35.650 -12.798 1.00 25.94 189 ASP A C 1
ATOM 3213 O O . ASP A 1 226 ? 22.212 35.949 -12.435 1.00 23.80 189 ASP A O 1
ATOM 3222 N N . SER A 1 227 ? 23.634 35.116 -13.98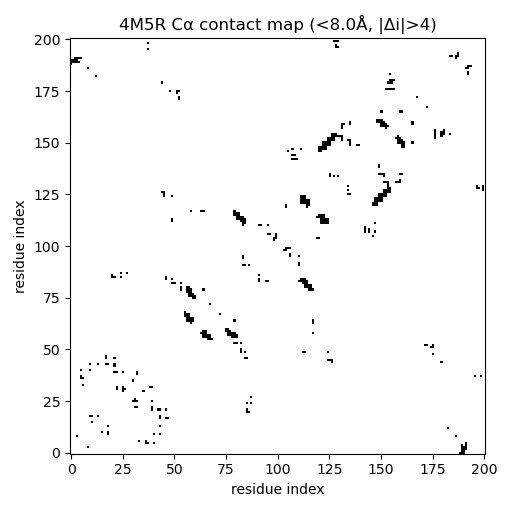8 1.00 21.88 190 SER A N 1
ATOM 3223 C CA . SER A 1 227 ? 22.590 34.855 -14.973 1.00 21.17 190 SER A CA 1
ATOM 3224 C C . SER A 1 227 ? 21.623 33.759 -14.547 1.00 19.77 190 SER A C 1
ATOM 3225 O O . SER A 1 227 ? 20.428 33.862 -14.776 1.00 22.30 190 SER A O 1
ATOM 3233 N N . PHE A 1 228 ? 22.149 32.704 -13.939 1.00 18.28 191 PHE A N 1
ATOM 3234 C CA . PHE A 1 228 ? 21.324 31.633 -13.402 1.00 16.74 191 PHE A CA 1
ATOM 3235 C C . PHE A 1 228 ? 20.369 32.177 -12.353 1.00 19.13 191 PHE A C 1
ATOM 3236 O O . PHE A 1 228 ? 19.181 31.867 -12.361 1.00 21.34 191 PHE A O 1
ATOM 3253 N N . ARG A 1 229 ? 20.892 32.994 -11.452 1.00 20.62 192 ARG A N 1
ATOM 3254 C CA . ARG A 1 229 ? 20.073 33.584 -10.409 1.00 24.70 192 ARG A CA 1
ATOM 3255 C C . ARG A 1 229 ? 18.970 34.461 -11.001 1.00 25.91 192 ARG A C 1
ATOM 3256 O O . ARG A 1 229 ? 17.803 34.329 -10.633 1.00 29.50 192 ARG A O 1
ATOM 3277 N N . GLN A 1 230 ? 19.339 35.330 -11.936 1.00 22.38 193 GLN A N 1
ATOM 3278 C CA . GLN A 1 230 ? 18.406 36.313 -12.475 1.00 27.97 193 GLN A CA 1
ATOM 3279 C C . GLN A 1 230 ? 17.354 35.687 -13.390 1.00 27.21 193 GLN A C 1
ATOM 3280 O O . GLN A 1 230 ? 16.312 36.284 -13.650 1.00 32.16 193 GLN A O 1
ATOM 3294 N N . SER A 1 231 ? 17.625 34.477 -13.864 1.00 25.30 194 SER A N 1
ATOM 3295 C CA . SER A 1 231 ? 16.733 33.819 -14.796 1.00 27.42 194 SER A CA 1
ATOM 3296 C C . SER A 1 231 ? 15.460 33.239 -14.169 1.00 27.82 194 SER A C 1
ATOM 3297 O O . SER A 1 231 ? 14.496 32.993 -14.885 1.00 33.22 194 SER A O 1
ATOM 3305 N N . GLU A 1 232 ? 15.433 33.025 -12.850 1.00 26.83 195 GLU A N 1
ATOM 3306 C CA . GLU A 1 232 ? 14.272 32.378 -12.238 1.00 26.55 195 GLU A CA 1
ATOM 3307 C C . GLU A 1 232 ? 12.971 33.160 -12.473 1.00 31.06 195 GLU A C 1
ATOM 3308 O O . GLU A 1 232 ? 11.935 32.558 -12.776 1.00 43.41 195 GLU A O 1
ATOM 3319 N N . ARG A 1 233 ? 13.018 34.483 -12.327 1.00 32.22 196 ARG A N 1
ATOM 3320 C CA . ARG A 1 233 ? 11.915 35.326 -12.792 1.00 44.56 196 ARG A CA 1
ATOM 3321 C C . ARG A 1 233 ? 10.607 34.993 -12.068 1.00 50.56 196 ARG A C 1
ATOM 3322 O O . ARG A 1 233 ? 9.523 35.431 -12.463 1.00 57.91 196 ARG A O 1
#

Nearest PDB structures (foldseek):
  4ln7-assembly1_A  TM=1.000E+00  e=1.069E-36  Influenza A virus (A/Lima/WRAIR1695P/2009(H1N1))
  4awg-assembly3_C  TM=9.797E-01  e=6.014E-34  Influenza A virus (A/California/04/2009(H1N1))
  8r60-assembly1_A  TM=9.678E-01  e=1.042E-30  Influenza A virus (A/Brevig Mission/1/1918(H1N1))
  2w69-assembly2_B  TM=8.811E-01  e=1.576E-30  Influenza A virus
  4nfz-assembly1_A  TM=9.706E-01  e=2.167E-26  Influenza A virus (A/little yellow-shouldered bat/Guatemala/060/2010(H17N10))

B-factor: mean 35.53, std 21.57, range [11.82, 186.43]